Protein AF-A0A918VT14-F1 (afdb_monomer_lite)

Structure (mmCIF, N/CA/C/O backbone):
data_AF-A0A918VT14-F1
#
_entry.id   AF-A0A918VT14-F1
#
loop_
_atom_site.group_PDB
_atom_site.id
_atom_site.type_symbol
_atom_site.label_atom_id
_atom_site.label_alt_id
_atom_site.label_comp_id
_atom_site.label_asym_id
_atom_site.label_entity_id
_atom_site.label_seq_id
_atom_site.pdbx_PDB_ins_code
_atom_site.Cartn_x
_atom_site.Cartn_y
_atom_site.Cartn_z
_atom_site.occupancy
_atom_site.B_iso_or_equiv
_atom_site.auth_seq_id
_atom_site.auth_comp_id
_atom_site.auth_asym_id
_atom_site.auth_atom_id
_atom_site.pdbx_PDB_model_num
ATOM 1 N N . MET A 1 1 ? -36.070 13.930 41.512 1.00 80.12 1 MET A N 1
ATOM 2 C CA . MET A 1 1 ? -35.025 14.578 42.338 1.00 80.12 1 MET A CA 1
ATOM 3 C C . MET A 1 1 ? -34.573 15.929 41.777 1.00 80.12 1 MET A C 1
ATOM 5 O O . MET A 1 1 ? -34.915 16.927 42.382 1.00 80.12 1 MET A O 1
ATOM 9 N N . HIS A 1 2 ? -33.890 16.015 40.623 1.00 80.69 2 HIS A N 1
ATOM 10 C CA . HIS A 1 2 ? -33.362 17.302 40.110 1.00 80.69 2 HIS A CA 1
ATOM 11 C C . HIS A 1 2 ? -34.401 18.430 39.942 1.00 80.69 2 HIS A C 1
ATOM 13 O O . HIS A 1 2 ? -34.048 19.592 40.088 1.00 80.69 2 HIS A O 1
ATOM 19 N N . ALA A 1 3 ? -35.664 18.111 39.633 1.00 82.94 3 ALA A N 1
ATOM 20 C CA . ALA A 1 3 ? -36.737 19.108 39.588 1.00 82.94 3 ALA A CA 1
ATOM 21 C C . ALA A 1 3 ? -37.051 19.688 40.980 1.00 82.94 3 ALA A C 1
ATOM 23 O O . ALA A 1 3 ? -37.030 20.900 41.133 1.00 82.94 3 ALA A O 1
ATOM 24 N N . ALA A 1 4 ? -37.211 18.831 41.992 1.00 85.25 4 ALA A N 1
ATOM 25 C CA . ALA A 1 4 ? -37.472 19.242 43.372 1.00 85.25 4 ALA A CA 1
ATOM 26 C C . ALA A 1 4 ? -36.314 20.052 43.980 1.00 85.25 4 ALA A C 1
ATOM 28 O O . ALA A 1 4 ? -36.551 21.025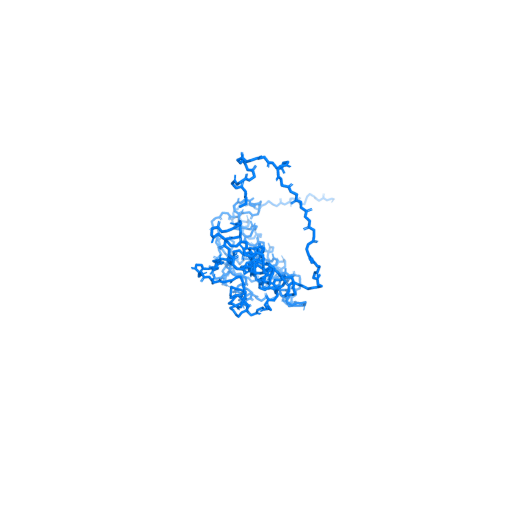 44.678 1.00 85.25 4 ALA A O 1
ATOM 29 N N . ILE A 1 5 ? -35.059 19.721 43.654 1.00 89.00 5 ILE A N 1
ATOM 30 C CA . ILE A 1 5 ? -33.898 20.516 44.098 1.00 89.00 5 ILE A CA 1
ATOM 31 C C . ILE A 1 5 ? -33.929 21.932 43.507 1.00 89.00 5 ILE A C 1
ATOM 33 O O . ILE A 1 5 ? -33.577 22.889 44.188 1.00 89.00 5 ILE A O 1
ATOM 37 N N . ARG A 1 6 ? -34.349 22.086 42.244 1.00 88.19 6 ARG A N 1
ATOM 38 C CA . ARG A 1 6 ? -34.493 23.415 41.627 1.00 88.19 6 ARG A CA 1
ATOM 39 C C . ARG A 1 6 ? -35.646 24.219 42.221 1.00 88.19 6 ARG A C 1
ATOM 41 O O . ARG A 1 6 ? -35.580 25.438 42.197 1.00 88.19 6 ARG A O 1
ATOM 48 N N . GLU A 1 7 ? -36.689 23.541 42.681 1.00 89.88 7 GLU A N 1
ATOM 49 C CA . GLU A 1 7 ? -37.895 24.170 43.219 1.00 89.88 7 GLU A CA 1
ATOM 50 C C . GLU A 1 7 ? -37.722 24.599 44.678 1.00 89.88 7 GLU A C 1
ATOM 52 O O . GLU A 1 7 ? -38.048 25.729 45.023 1.00 89.88 7 GLU A O 1
ATOM 57 N N . TYR A 1 8 ? -37.162 23.726 45.517 1.00 89.62 8 TYR A N 1
ATOM 58 C CA . TYR A 1 8 ? -37.061 23.952 46.961 1.00 89.62 8 TYR A CA 1
ATOM 59 C C . TYR A 1 8 ? -35.683 24.435 47.421 1.00 89.62 8 TYR A C 1
ATOM 61 O O . TYR A 1 8 ? -35.545 24.841 48.567 1.00 89.62 8 TYR A O 1
ATOM 69 N N . GLY A 1 9 ? -34.673 24.422 46.548 1.00 91.06 9 GLY A N 1
ATOM 70 C CA . GLY A 1 9 ? -33.291 24.725 46.920 1.00 91.06 9 GLY A CA 1
ATOM 71 C C . GLY A 1 9 ? -32.547 23.492 47.436 1.00 91.06 9 GLY A C 1
ATOM 72 O O . GLY A 1 9 ? -33.133 22.547 47.961 1.00 91.06 9 GLY A O 1
ATOM 73 N N . ALA A 1 10 ? -31.228 23.461 47.230 1.00 89.25 10 ALA A N 1
ATOM 74 C CA . ALA A 1 10 ? -30.391 22.320 47.612 1.00 89.25 10 ALA A CA 1
ATOM 75 C C . ALA A 1 10 ? -30.163 22.220 49.130 1.00 89.25 10 ALA A C 1
ATOM 77 O O . ALA A 1 10 ? -29.903 21.134 49.636 1.00 89.25 10 ALA A O 1
ATOM 78 N N . ASP A 1 11 ? -30.280 23.338 49.840 1.00 93.12 11 ASP A N 1
ATOM 79 C CA . ASP A 1 11 ? -30.188 23.465 51.297 1.00 93.12 11 ASP A CA 1
ATOM 80 C C . ASP A 1 11 ? -31.326 22.746 52.037 1.00 93.12 11 ASP A C 1
ATOM 82 O O . ASP A 1 11 ? -31.153 22.346 53.184 1.00 93.12 11 ASP A O 1
ATOM 86 N N . GLN A 1 12 ? -32.458 22.512 51.365 1.00 93.56 12 GLN A N 1
ATOM 87 C CA . GLN A 1 12 ? -33.592 21.755 51.908 1.00 93.56 12 GLN A CA 1
ATOM 88 C C . GLN A 1 12 ? -33.406 20.228 51.823 1.00 93.56 12 GLN A C 1
ATOM 90 O O . GLN A 1 12 ? -34.301 19.471 52.200 1.00 93.56 12 GLN A O 1
ATOM 95 N N . PHE A 1 13 ? -32.262 19.752 51.322 1.00 91.69 13 PHE A N 1
ATOM 96 C CA . PHE A 1 13 ? -31.948 18.330 51.205 1.00 91.69 13 PHE A CA 1
ATOM 97 C C . PHE A 1 13 ? -30.725 17.980 52.056 1.00 91.69 13 PHE A C 1
ATOM 99 O O . PHE A 1 13 ? -29.668 18.593 51.927 1.00 91.69 13 PHE A O 1
ATOM 106 N N . SER A 1 14 ? -30.839 16.933 52.875 1.00 91.25 14 SER A N 1
ATOM 107 C CA . SER A 1 14 ? -29.700 16.291 53.532 1.00 91.25 14 SER A CA 1
ATOM 108 C C . SER A 1 14 ? -29.301 15.012 52.793 1.00 91.25 14 SER A C 1
ATOM 110 O O . SER A 1 14 ? -30.117 14.356 52.140 1.00 91.25 14 SER A O 1
ATOM 112 N N . VAL A 1 15 ? -28.016 14.666 52.866 1.00 91.12 15 VAL A N 1
ATOM 113 C CA . VAL A 1 15 ? -27.476 13.430 52.295 1.00 91.12 15 VAL A CA 1
ATOM 114 C C . VAL A 1 15 ? -26.904 12.598 53.427 1.00 91.12 15 VAL A C 1
ATOM 116 O O . VAL A 1 15 ? -25.979 13.028 54.111 1.00 91.12 15 VAL A O 1
ATOM 119 N N . GLU A 1 16 ? -27.442 11.395 53.593 1.00 92.31 16 GLU A N 1
ATOM 120 C CA . GLU A 1 16 ? -27.019 10.442 54.613 1.00 92.31 16 GLU A CA 1
ATOM 121 C C . GLU A 1 16 ? -26.734 9.082 53.979 1.00 92.31 16 GLU A C 1
ATOM 123 O O . GLU A 1 16 ? -27.393 8.653 53.027 1.00 92.31 16 GLU A O 1
ATOM 128 N N . GLU A 1 17 ? -25.723 8.396 54.504 1.00 92.75 17 GLU A N 1
ATOM 129 C CA . GLU A 1 17 ? -25.352 7.071 54.032 1.00 92.75 17 GLU A CA 1
ATOM 130 C C . GLU A 1 17 ? -26.199 6.004 54.739 1.00 92.75 17 GLU A C 1
ATOM 132 O O . GLU A 1 17 ? -26.107 5.821 55.950 1.00 92.75 17 GLU A O 1
ATOM 137 N N . ILE A 1 18 ? -27.031 5.293 53.973 1.00 90.81 18 ILE A N 1
ATOM 138 C CA . ILE A 1 18 ? -27.963 4.283 54.508 1.00 90.81 18 ILE A CA 1
ATOM 139 C C . ILE A 1 18 ? -27.384 2.863 54.543 1.00 90.81 18 ILE A C 1
ATOM 141 O O . ILE A 1 18 ? -27.894 2.004 55.263 1.00 90.81 18 ILE A O 1
ATOM 145 N N . ASP A 1 19 ? -26.370 2.582 53.722 1.00 91.50 19 ASP A N 1
ATOM 146 C CA . ASP A 1 19 ? -25.745 1.264 53.591 1.00 91.50 19 ASP A CA 1
ATOM 147 C C . ASP A 1 19 ? -24.437 1.364 52.784 1.00 91.50 19 ASP A C 1
ATOM 149 O O . ASP A 1 19 ? -24.267 2.275 51.971 1.00 91.50 19 ASP A O 1
ATOM 153 N N . LYS A 1 20 ? -23.551 0.373 52.933 1.00 91.50 20 LYS A N 1
ATOM 154 C CA . LYS A 1 20 ? -22.309 0.234 52.151 1.00 91.50 20 LYS A CA 1
ATOM 155 C C . LYS A 1 20 ? -22.305 -1.088 51.411 1.00 91.50 20 LYS A C 1
ATOM 157 O O . LYS A 1 20 ? -22.642 -2.118 51.985 1.00 91.50 20 LYS A O 1
ATOM 162 N N . GLY A 1 21 ? -21.868 -1.100 50.156 1.00 86.81 21 GLY A N 1
ATOM 163 C CA . GLY A 1 21 ? -21.694 -2.329 49.377 1.00 86.81 21 GLY A CA 1
ATOM 164 C C . GLY A 1 21 ? -20.236 -2.631 49.052 1.00 86.81 21 GLY A C 1
ATOM 165 O O . GLY A 1 21 ? -19.412 -1.724 48.986 1.00 86.81 21 GLY A O 1
ATOM 166 N N . THR A 1 22 ? -19.917 -3.906 48.824 1.00 84.00 22 THR A N 1
ATOM 167 C CA . THR A 1 22 ? -18.549 -4.350 48.471 1.00 84.00 22 THR A CA 1
ATOM 168 C C . THR A 1 22 ? -18.358 -4.592 46.975 1.00 84.00 22 THR A C 1
ATOM 170 O O . THR A 1 22 ? -17.234 -4.610 46.479 1.00 84.00 22 THR A O 1
ATOM 173 N N . THR A 1 23 ? -19.451 -4.769 46.228 1.00 84.25 23 THR A N 1
ATOM 174 C CA . THR A 1 23 ? -19.430 -5.007 44.780 1.00 84.25 23 THR A CA 1
ATOM 175 C C . THR A 1 23 ? -20.579 -4.273 44.093 1.00 84.25 23 THR A C 1
ATOM 177 O O . THR A 1 23 ? -21.587 -3.953 44.720 1.00 84.25 23 THR A O 1
ATOM 180 N N . LYS A 1 24 ? -20.475 -4.055 42.775 1.00 79.31 24 LYS A N 1
ATOM 181 C CA . LYS A 1 24 ? -21.549 -3.428 41.984 1.00 79.31 24 LYS A CA 1
ATOM 182 C C . LYS A 1 24 ? -22.886 -4.172 42.116 1.00 79.31 24 LYS A C 1
ATOM 184 O O . LYS A 1 24 ? -23.921 -3.547 42.302 1.00 79.31 24 LYS A O 1
ATOM 189 N N . LYS A 1 25 ? -22.855 -5.508 42.070 1.00 81.62 25 LYS A N 1
ATOM 190 C CA . LYS A 1 25 ? -24.056 -6.350 42.192 1.00 81.62 25 LYS A CA 1
ATOM 191 C C . LYS A 1 25 ? -24.693 -6.242 43.582 1.00 81.62 25 LYS A C 1
ATOM 193 O O . LYS A 1 25 ? -25.917 -6.244 43.690 1.00 81.62 25 LYS A O 1
ATOM 198 N N . ASP A 1 26 ? -23.865 -6.144 44.622 1.00 85.12 26 ASP A N 1
ATOM 199 C CA . ASP A 1 26 ? -24.315 -5.933 46.002 1.00 85.12 26 ASP A CA 1
ATOM 200 C C . ASP A 1 26 ? -24.963 -4.550 46.171 1.00 85.12 26 ASP A C 1
ATOM 202 O O . ASP A 1 26 ? -26.077 -4.454 46.682 1.00 85.12 26 ASP A O 1
ATOM 206 N N . LEU A 1 27 ? -24.338 -3.491 45.641 1.00 85.56 27 LEU A N 1
ATOM 207 C CA . LEU A 1 27 ? -24.909 -2.138 45.640 1.00 85.56 27 LEU A CA 1
ATOM 208 C C . LEU A 1 27 ? -26.257 -2.076 44.912 1.00 85.56 27 LEU A C 1
ATOM 210 O O . LEU A 1 27 ? -27.213 -1.538 45.459 1.00 85.56 27 LEU A O 1
ATOM 214 N N . GLU A 1 28 ? -26.372 -2.679 43.725 1.00 85.06 28 GLU A N 1
ATOM 215 C CA . GLU A 1 28 ? -27.642 -2.742 42.986 1.00 85.06 28 GLU A CA 1
ATOM 216 C C . GLU A 1 28 ? -28.726 -3.516 43.759 1.00 85.06 28 GLU A C 1
ATOM 218 O O . GLU A 1 28 ? -29.906 -3.177 43.694 1.00 85.06 28 GLU A O 1
ATOM 223 N N . ALA A 1 29 ? -28.359 -4.569 44.499 1.00 86.38 29 ALA A N 1
ATOM 224 C CA . ALA A 1 29 ? -29.303 -5.314 45.332 1.00 86.38 29 ALA A CA 1
ATOM 225 C C . ALA A 1 29 ? -29.762 -4.503 46.554 1.00 86.38 29 ALA A C 1
ATOM 227 O O . ALA A 1 29 ? -30.958 -4.486 46.861 1.00 86.38 29 ALA A O 1
ATOM 228 N N . LYS A 1 30 ? -28.833 -3.807 47.217 1.00 89.81 30 LYS A N 1
ATOM 229 C CA . LYS A 1 30 ? -29.115 -2.911 48.346 1.00 89.81 30 LYS A CA 1
ATOM 230 C C . LYS A 1 30 ? -29.968 -1.721 47.922 1.00 89.81 30 LYS A C 1
ATOM 232 O O . LYS A 1 30 ? -30.946 -1.427 48.598 1.00 89.81 30 LYS A O 1
ATOM 237 N N . GLU A 1 31 ? -29.685 -1.117 46.770 1.00 88.00 31 GLU A N 1
ATOM 238 C CA . GLU A 1 31 ? -30.497 -0.049 46.179 1.00 88.00 31 GLU A CA 1
ATOM 239 C C . GLU A 1 31 ? -31.963 -0.491 46.033 1.00 88.00 31 GLU A C 1
ATOM 241 O O . GLU A 1 31 ? -32.858 0.143 46.592 1.00 88.00 31 GLU A O 1
ATOM 246 N N . ARG A 1 32 ? -32.218 -1.636 45.381 1.00 88.25 32 ARG A N 1
ATOM 247 C CA . ARG A 1 32 ? -33.584 -2.177 45.235 1.00 88.25 32 ARG A CA 1
ATOM 248 C C . ARG A 1 32 ? -34.255 -2.443 46.586 1.00 88.25 32 ARG A C 1
ATOM 250 O O . ARG A 1 32 ? -35.446 -2.176 46.755 1.00 88.25 32 ARG A O 1
ATOM 257 N N . LYS A 1 33 ? -33.499 -2.979 47.552 1.00 91.12 33 LYS A N 1
ATOM 258 C CA . LYS A 1 33 ? -33.991 -3.270 48.906 1.00 91.12 33 LYS A CA 1
ATOM 259 C C . LYS A 1 33 ? -34.433 -1.993 49.620 1.00 91.12 33 LYS A C 1
ATOM 261 O O . LYS A 1 33 ? -35.523 -1.976 50.189 1.00 91.12 33 LYS A O 1
ATOM 266 N N . TRP A 1 34 ? -33.618 -0.942 49.583 1.00 92.25 34 TRP A N 1
ATOM 267 C CA . TRP A 1 34 ? -33.903 0.315 50.273 1.00 92.25 34 TRP A CA 1
ATOM 268 C C . TRP A 1 34 ? -35.003 1.127 49.593 1.00 92.25 34 TRP A C 1
ATOM 270 O O . TRP A 1 34 ? -35.882 1.608 50.301 1.00 92.25 34 TRP A O 1
ATOM 280 N N . ILE A 1 35 ? -35.057 1.170 48.255 1.00 90.12 35 ILE A N 1
ATOM 281 C CA . ILE A 1 35 ? -36.176 1.788 47.516 1.00 90.12 35 ILE A CA 1
ATOM 282 C C . ILE A 1 35 ? -37.510 1.154 47.923 1.00 90.12 35 ILE A C 1
ATOM 284 O O . ILE A 1 35 ? -38.480 1.858 48.199 1.00 90.12 35 ILE A O 1
ATOM 288 N N . LYS A 1 36 ? -37.554 -0.184 48.009 1.00 90.62 36 LYS A N 1
ATOM 289 C CA . LYS A 1 36 ? -38.754 -0.908 48.445 1.00 90.62 36 LYS A CA 1
ATOM 290 C C . LYS A 1 36 ? -39.079 -0.643 49.916 1.00 90.62 36 LYS A C 1
ATOM 292 O O . LYS A 1 36 ? -40.235 -0.402 50.242 1.00 90.62 36 LYS A O 1
ATOM 297 N N . LYS A 1 37 ? -38.080 -0.708 50.801 1.00 92.12 37 LYS A N 1
ATOM 298 C CA . LYS A 1 37 ? -38.271 -0.561 52.253 1.00 92.12 37 LYS A CA 1
ATOM 299 C C . LYS A 1 37 ? -38.735 0.844 52.644 1.00 92.12 37 LYS A C 1
ATOM 301 O O . LYS A 1 37 ? -39.568 0.969 53.530 1.00 92.12 37 LYS A O 1
ATOM 306 N N . LEU A 1 38 ? -38.193 1.872 51.996 1.00 91.88 38 LEU A N 1
ATOM 307 C CA . LEU A 1 38 ? -38.506 3.278 52.261 1.00 91.88 38 LEU A CA 1
ATOM 308 C C . LEU A 1 38 ? -39.648 3.809 51.380 1.00 91.88 38 LEU A C 1
ATOM 310 O O . LEU A 1 38 ? -40.023 4.967 51.514 1.00 91.88 38 LEU A O 1
ATOM 314 N N . ASN A 1 39 ? -40.196 2.975 50.486 1.00 91.62 39 ASN A N 1
ATOM 315 C CA . ASN A 1 39 ? -41.272 3.330 49.560 1.00 91.62 39 ASN A CA 1
ATOM 316 C C . ASN A 1 39 ? -40.979 4.622 48.768 1.00 91.62 39 ASN A C 1
ATOM 318 O O . ASN A 1 39 ? -41.832 5.492 48.626 1.00 91.62 39 ASN A O 1
ATOM 322 N N . THR A 1 40 ? -39.755 4.763 48.249 1.00 91.56 40 THR A N 1
ATOM 323 C CA . THR A 1 40 ? -39.304 6.018 47.618 1.00 91.56 40 THR A CA 1
ATOM 324 C C . THR A 1 40 ? -39.678 6.153 46.141 1.00 91.56 40 THR A C 1
ATOM 326 O O . THR A 1 40 ? -39.231 7.094 45.482 1.00 91.56 40 THR A O 1
ATOM 329 N N . LEU A 1 41 ? -40.463 5.223 45.590 1.00 89.94 41 LEU A N 1
ATOM 330 C CA . LEU A 1 41 ? -40.962 5.315 44.218 1.00 89.94 41 LEU A CA 1
ATOM 331 C C . LEU A 1 41 ? -42.016 6.415 44.091 1.00 89.94 41 LEU A C 1
ATOM 333 O O . LEU A 1 41 ? -42.812 6.630 45.002 1.00 89.94 41 LEU A O 1
ATOM 337 N N . ILE A 1 42 ? -42.066 7.068 42.932 1.00 81.44 42 ILE A N 1
ATOM 338 C CA . ILE A 1 42 ? -43.164 7.981 42.582 1.00 81.44 42 ILE A CA 1
ATOM 339 C C . ILE A 1 42 ? -44.503 7.216 42.673 1.00 81.44 42 ILE A C 1
ATOM 341 O O . ILE A 1 42 ? -44.586 6.102 42.146 1.00 81.44 42 ILE A O 1
ATOM 345 N N . PRO A 1 43 ? -45.549 7.776 43.321 1.00 84.69 43 PRO A N 1
ATOM 346 C CA . PRO A 1 43 ? -45.682 9.168 43.784 1.00 84.69 43 PRO A CA 1
ATOM 347 C C . PRO A 1 43 ? -45.151 9.463 45.199 1.00 84.69 43 PRO A C 1
ATOM 349 O O . PRO A 1 43 ? -45.081 10.625 45.580 1.00 84.69 43 PRO A O 1
ATOM 352 N N . ASN A 1 44 ? -44.767 8.447 45.971 1.00 87.38 44 ASN A N 1
ATOM 353 C CA . ASN A 1 44 ? -44.416 8.580 47.391 1.00 87.38 44 ASN A CA 1
ATOM 354 C C . ASN A 1 44 ? -42.980 9.082 47.637 1.00 87.38 44 ASN A C 1
ATOM 356 O O . ASN A 1 44 ? -42.636 9.447 48.758 1.00 87.38 44 ASN A O 1
ATOM 360 N N . GLY A 1 45 ? -42.134 9.108 46.606 1.00 88.50 45 GLY A N 1
ATOM 361 C CA . GLY A 1 45 ? -40.778 9.641 46.682 1.00 88.50 45 GLY A CA 1
ATOM 362 C C . GLY A 1 45 ? -40.205 10.015 45.316 1.00 88.50 45 GLY A C 1
ATOM 363 O O . GLY A 1 45 ? -40.930 10.220 44.344 1.00 88.50 45 GLY A O 1
ATOM 364 N N . TYR A 1 46 ? -38.877 10.124 45.236 1.00 86.38 46 TYR A N 1
ATOM 365 C CA . TYR A 1 46 ? -38.180 10.658 44.060 1.00 86.38 46 TYR A CA 1
ATOM 366 C C . TYR A 1 46 ? -37.568 9.608 43.118 1.00 86.38 46 TYR A C 1
ATOM 368 O O . TYR A 1 46 ? -37.040 9.994 42.067 1.00 86.38 46 TYR A O 1
ATOM 376 N N . ASN A 1 47 ? -37.600 8.315 43.460 1.00 86.62 47 ASN A N 1
ATOM 377 C CA . ASN A 1 47 ? -37.091 7.248 42.599 1.00 86.62 47 ASN A CA 1
ATOM 378 C C . ASN A 1 47 ? -38.075 6.967 41.451 1.00 86.62 47 ASN A C 1
ATOM 380 O O . ASN A 1 47 ? -39.258 6.721 41.663 1.00 86.62 47 ASN A O 1
ATOM 384 N N . ILE A 1 48 ? -37.567 6.979 40.215 1.00 83.06 48 ILE A N 1
ATOM 385 C CA . ILE A 1 48 ? -38.367 6.770 38.991 1.00 83.06 48 ILE A CA 1
ATOM 386 C C . ILE A 1 48 ? -38.446 5.281 38.614 1.00 83.06 48 ILE A C 1
ATOM 388 O O . ILE A 1 48 ? -39.386 4.842 37.962 1.00 83.06 48 ILE A O 1
ATOM 392 N N . SER A 1 49 ? -37.453 4.488 39.018 1.00 80.06 49 SER A N 1
ATOM 393 C CA . SER A 1 49 ? -37.401 3.045 38.771 1.00 80.06 49 SER A CA 1
ATOM 394 C C . SER A 1 49 ? -37.065 2.302 40.057 1.00 80.06 49 SER A C 1
ATOM 396 O O . SER A 1 49 ? -36.549 2.891 41.008 1.00 80.06 49 SER A O 1
ATOM 398 N N . THR A 1 50 ? -37.322 0.996 40.076 1.00 81.31 50 THR A N 1
ATOM 399 C CA . THR A 1 50 ? -37.077 0.116 41.228 1.00 81.31 50 THR A CA 1
ATOM 400 C C . THR A 1 50 ? -35.597 -0.054 41.588 1.00 81.31 50 THR A C 1
ATOM 402 O O . THR A 1 50 ? -35.316 -0.768 42.542 1.00 81.31 50 THR A O 1
ATOM 405 N N . GLY A 1 51 ? -34.664 0.567 40.854 1.00 73.81 51 GLY A N 1
ATOM 406 C CA . GLY A 1 51 ? -33.209 0.411 40.985 1.00 73.81 51 GLY A CA 1
ATOM 407 C C . GLY A 1 51 ? -32.612 -0.536 39.936 1.00 73.81 51 GLY A C 1
ATOM 408 O O . GLY A 1 51 ? -33.340 -1.179 39.178 1.00 73.81 51 GLY A O 1
ATOM 409 N N . GLY A 1 52 ? -31.280 -0.651 39.896 1.00 63.72 52 GLY A N 1
ATOM 410 C CA . GLY A 1 52 ? -30.579 -1.613 39.025 1.00 63.72 52 GLY A CA 1
ATOM 411 C C . GLY A 1 52 ? -30.154 -1.100 37.644 1.00 63.72 52 GLY A C 1
ATOM 412 O O . GLY A 1 52 ? -29.753 -1.892 36.794 1.00 63.72 52 GLY A O 1
ATOM 413 N N . VAL A 1 53 ? -30.196 0.212 37.412 1.00 55.12 53 VAL A N 1
ATOM 414 C CA . VAL A 1 53 ? -29.639 0.841 36.202 1.00 55.12 53 VAL A CA 1
ATOM 415 C C . VAL A 1 53 ? -28.543 1.817 36.608 1.00 55.12 53 VAL A C 1
ATOM 417 O O . VAL A 1 53 ? -28.631 3.025 36.409 1.00 55.12 53 VAL A O 1
ATOM 420 N N . SER A 1 54 ? -27.463 1.293 37.191 1.00 50.75 54 SER A N 1
ATOM 421 C CA . SER A 1 54 ? -26.229 2.064 37.333 1.00 50.75 54 SER A CA 1
ATOM 422 C C . SER A 1 54 ? -25.647 2.337 35.939 1.00 50.75 54 SER A C 1
ATOM 424 O O . SER A 1 54 ? -24.884 1.526 35.412 1.00 50.75 54 SER A O 1
ATOM 426 N N . GLY A 1 55 ? -26.052 3.457 35.329 1.00 49.44 55 GLY A N 1
ATOM 427 C CA . GLY A 1 55 ? -25.359 4.157 34.241 1.00 49.44 55 GLY A CA 1
ATOM 428 C C . GLY A 1 55 ? -24.771 3.274 33.137 1.00 49.44 55 GLY A C 1
ATOM 429 O O . GLY A 1 55 ? -23.590 3.396 32.814 1.00 49.44 55 GLY A O 1
ATOM 430 N N . GLY A 1 56 ? -25.560 2.360 32.568 1.00 49.00 56 GLY A N 1
ATOM 431 C CA . GLY A 1 56 ? -25.126 1.573 31.416 1.00 49.00 56 GLY A CA 1
ATOM 432 C C . GLY A 1 56 ? -24.941 2.484 30.206 1.00 49.00 56 GLY A C 1
ATOM 433 O O . GLY A 1 56 ? -25.897 3.091 29.736 1.00 49.00 56 GLY A O 1
ATOM 434 N N . SER A 1 57 ? -23.710 2.599 29.707 1.00 52.47 57 SER A N 1
ATOM 435 C CA . SER A 1 57 ? -23.399 3.367 28.501 1.00 52.47 57 SER A CA 1
ATOM 436 C C . SER A 1 57 ? -24.309 2.915 27.355 1.00 52.47 57 SER A C 1
ATOM 438 O O . SER A 1 57 ? -24.344 1.721 27.051 1.00 52.47 57 SER A O 1
ATOM 440 N N . ASN A 1 58 ? -25.027 3.847 26.715 1.00 54.59 58 ASN A N 1
ATOM 441 C CA . ASN A 1 58 ? -25.826 3.557 25.520 1.00 54.59 58 ASN A CA 1
ATOM 442 C C . ASN A 1 58 ? -25.012 2.678 24.557 1.00 54.59 58 ASN A C 1
ATOM 444 O O . ASN A 1 58 ? -23.882 3.036 24.205 1.00 54.59 58 ASN A O 1
ATOM 448 N N . LYS A 1 59 ? -25.562 1.520 24.153 1.00 57.16 59 LYS A N 1
ATOM 449 C CA . LYS A 1 59 ? -24.923 0.627 23.175 1.00 57.16 59 LYS A CA 1
ATOM 450 C C . LYS A 1 59 ? -24.626 1.446 21.919 1.00 57.16 59 LYS A C 1
ATOM 452 O O . LYS A 1 59 ? -25.531 1.800 21.169 1.00 57.16 59 LYS A O 1
ATOM 457 N N . LYS A 1 60 ? -23.352 1.783 21.699 1.00 59.72 60 LYS A N 1
ATOM 458 C CA . LYS A 1 60 ? -22.935 2.504 20.495 1.00 59.72 60 LYS A CA 1
ATOM 459 C C . LYS A 1 60 ? -23.083 1.562 19.306 1.00 59.72 60 LYS A C 1
ATOM 461 O O . LYS A 1 60 ? -22.284 0.635 19.150 1.00 59.72 60 LYS A O 1
ATOM 466 N N . SER A 1 61 ? -24.098 1.797 18.475 1.00 67.25 61 SER A N 1
ATOM 467 C CA . SER A 1 61 ? -24.185 1.131 17.179 1.00 67.25 61 SER A CA 1
ATOM 468 C C . SER A 1 61 ? -22.976 1.543 16.345 1.00 67.25 61 SER A C 1
ATOM 470 O O . SER A 1 61 ? -22.719 2.736 16.189 1.00 67.25 61 SER A O 1
ATOM 472 N N . THR A 1 62 ? -22.217 0.569 15.852 1.00 77.69 62 THR A N 1
ATOM 473 C CA . THR A 1 62 ? -21.020 0.816 15.035 1.00 77.69 62 THR A CA 1
ATOM 474 C C . THR A 1 62 ? -21.350 0.485 13.590 1.00 77.69 62 THR A C 1
ATOM 476 O O . THR A 1 62 ? -21.941 -0.562 13.336 1.00 77.69 62 THR A O 1
ATOM 479 N N . VAL A 1 63 ? -20.989 1.360 12.653 1.00 84.50 63 VAL A N 1
ATOM 480 C CA . VAL A 1 63 ? -21.134 1.100 11.215 1.00 84.50 63 VAL A CA 1
ATOM 481 C C . VAL A 1 63 ? -19.759 0.778 10.642 1.00 84.50 63 VAL A C 1
ATOM 483 O O . VAL A 1 63 ? -18.825 1.557 10.819 1.00 84.50 63 VAL A O 1
ATOM 486 N N . ILE A 1 64 ? -19.622 -0.373 9.983 1.00 83.06 64 ILE A N 1
ATOM 487 C CA . ILE A 1 64 ? -18.378 -0.798 9.327 1.00 83.06 64 ILE A CA 1
ATOM 488 C C . ILE A 1 64 ? -18.715 -1.255 7.915 1.00 83.06 64 ILE A C 1
ATOM 490 O O . ILE A 1 64 ? -19.501 -2.180 7.742 1.00 83.06 64 ILE A O 1
ATOM 494 N N . GLY A 1 65 ? -18.131 -0.601 6.906 1.00 79.25 65 GLY A N 1
ATOM 495 C CA . GLY A 1 65 ? -18.362 -0.952 5.499 1.00 79.25 65 GLY A CA 1
ATOM 496 C C . GLY A 1 65 ? -19.836 -0.879 5.081 1.00 79.25 65 GLY A C 1
ATOM 497 O O . GLY A 1 65 ? -20.281 -1.702 4.295 1.00 79.25 65 GLY A O 1
ATOM 498 N N . GLY A 1 66 ? -20.609 0.046 5.663 1.00 83.62 66 GLY A N 1
ATOM 499 C CA . GLY A 1 66 ? -22.052 0.181 5.419 1.00 83.62 66 GLY A CA 1
ATOM 500 C C . GLY A 1 66 ? -22.944 -0.756 6.243 1.00 83.62 66 GLY A C 1
ATOM 501 O O . GLY A 1 66 ? -24.154 -0.560 6.275 1.00 83.62 66 GLY A O 1
ATOM 502 N N . ILE A 1 67 ? -22.375 -1.722 6.971 1.00 85.25 67 ILE A N 1
ATOM 503 C CA . ILE A 1 67 ? -23.131 -2.651 7.821 1.00 85.25 67 ILE A CA 1
ATOM 504 C C . ILE A 1 67 ? -23.248 -2.069 9.230 1.00 85.25 67 ILE A C 1
ATOM 506 O O . ILE A 1 67 ? -22.245 -1.684 9.839 1.00 85.25 67 ILE A O 1
ATOM 510 N N . ARG A 1 68 ? -24.473 -2.012 9.764 1.00 88.81 68 ARG A N 1
ATOM 511 C CA . ARG A 1 68 ? -24.749 -1.557 11.131 1.00 88.81 68 ARG A CA 1
ATOM 512 C C . ARG A 1 68 ? -24.719 -2.736 12.099 1.00 88.81 68 ARG A C 1
ATOM 514 O O . ARG A 1 68 ? -25.456 -3.698 11.930 1.00 88.81 68 ARG A O 1
ATOM 521 N N . PHE A 1 69 ? -23.915 -2.620 13.151 1.00 87.88 69 PHE A N 1
ATOM 522 C CA . PHE A 1 69 ? -23.800 -3.626 14.204 1.00 87.88 69 PHE A CA 1
ATOM 523 C C . PHE A 1 69 ? -24.475 -3.156 15.495 1.00 87.88 69 PHE A C 1
ATOM 525 O O . PHE A 1 69 ? -24.323 -2.003 15.910 1.00 87.88 69 PHE A O 1
ATOM 532 N N . GLU A 1 70 ? -25.161 -4.083 16.165 1.00 83.25 70 GLU A N 1
ATOM 533 C CA . GLU A 1 70 ? -25.870 -3.871 17.440 1.00 83.25 70 GLU A CA 1
ATOM 534 C C . GLU A 1 70 ? -24.940 -3.503 18.605 1.00 83.25 70 GLU A C 1
ATOM 536 O O . GLU A 1 70 ? -25.361 -2.930 19.611 1.00 83.25 70 GLU A O 1
ATOM 541 N N . SER A 1 71 ? -23.657 -3.851 18.492 1.00 84.56 71 SER A N 1
ATOM 542 C CA . SER A 1 71 ? -22.637 -3.510 19.476 1.00 84.56 71 SER A CA 1
ATOM 543 C C . SER A 1 71 ? -21.245 -3.456 18.853 1.00 84.56 71 SER A C 1
ATOM 545 O O . SER A 1 71 ? -20.962 -4.106 17.845 1.00 84.56 71 SER A O 1
ATOM 547 N N . ALA A 1 72 ? -20.336 -2.742 19.521 1.00 83.94 72 ALA A N 1
ATOM 548 C CA . ALA A 1 72 ? -18.914 -2.747 19.183 1.00 83.94 72 ALA A CA 1
ATOM 549 C C . ALA A 1 72 ? -18.284 -4.155 19.264 1.00 83.94 72 ALA A C 1
ATOM 551 O O . ALA A 1 72 ? -17.302 -4.429 18.578 1.00 83.94 72 ALA A O 1
ATOM 552 N N . GLY A 1 73 ? -18.846 -5.054 20.084 1.00 88.81 73 GLY A N 1
ATOM 553 C CA . GLY A 1 73 ? -18.417 -6.452 20.170 1.00 88.81 73 GLY A CA 1
ATOM 554 C C . GLY A 1 73 ? -18.703 -7.215 18.879 1.00 88.81 73 GLY A C 1
ATOM 555 O O . GLY A 1 73 ? -17.780 -7.764 18.285 1.00 88.81 73 GLY A O 1
ATOM 556 N N . LYS A 1 74 ? -19.948 -7.146 18.391 1.00 90.94 74 LYS A N 1
ATOM 557 C CA . LYS A 1 74 ? -20.359 -7.779 17.125 1.00 90.94 74 LYS A CA 1
ATOM 558 C C . LYS A 1 74 ? -19.606 -7.221 15.920 1.00 90.94 74 LYS A C 1
ATOM 560 O O . LYS A 1 74 ? -19.150 -7.976 15.070 1.00 90.94 74 LYS A O 1
ATOM 565 N N . ALA A 1 75 ? -19.392 -5.908 15.901 1.00 91.31 75 ALA A N 1
ATOM 566 C CA . ALA A 1 75 ? -18.541 -5.263 14.908 1.00 91.31 75 ALA A CA 1
ATOM 567 C C . ALA A 1 75 ? -17.098 -5.812 14.919 1.00 91.31 75 ALA A C 1
ATOM 569 O O . ALA A 1 75 ? -16.506 -6.034 13.864 1.00 91.31 75 ALA A O 1
ATOM 570 N N . ALA A 1 76 ? -16.524 -6.053 16.102 1.00 93.38 76 ALA A N 1
ATOM 571 C CA . ALA A 1 76 ? -15.176 -6.602 16.225 1.00 93.38 76 ALA A CA 1
ATOM 572 C C . ALA A 1 76 ? -15.082 -8.076 15.804 1.00 93.38 76 ALA A C 1
ATOM 574 O O . ALA A 1 76 ? -14.085 -8.437 15.187 1.00 93.38 76 ALA A O 1
ATOM 575 N N . GLU A 1 77 ? -16.090 -8.900 16.108 1.00 94.25 77 GLU A N 1
ATOM 576 C CA . GLU A 1 77 ? -16.187 -10.292 15.634 1.00 94.25 77 GLU A CA 1
ATOM 577 C C . GLU A 1 77 ? -16.178 -10.345 14.101 1.00 94.25 77 GLU A C 1
ATOM 579 O O . GLU A 1 77 ? -15.317 -10.997 13.513 1.00 94.25 77 GLU A O 1
ATOM 584 N N . TYR A 1 78 ? -17.042 -9.553 13.460 1.00 93.19 78 TYR A N 1
ATOM 585 C CA . TYR A 1 78 ? -17.119 -9.466 12.001 1.00 93.19 78 TYR A CA 1
ATOM 586 C C . TYR A 1 78 ? -15.786 -9.057 11.355 1.00 93.19 78 TYR A C 1
ATOM 588 O O . TYR A 1 78 ? -15.325 -9.674 10.391 1.00 93.19 78 TYR A O 1
ATOM 596 N N . VAL A 1 79 ? -15.129 -8.022 11.892 1.00 91.62 79 VAL A N 1
ATOM 597 C CA . VAL A 1 79 ? -13.829 -7.564 11.375 1.00 91.62 79 VAL A CA 1
ATOM 598 C C . VAL A 1 79 ? -12.737 -8.609 11.604 1.00 91.62 79 VAL A C 1
ATOM 600 O O . VAL A 1 79 ? -11.881 -8.782 10.736 1.00 91.62 79 VAL A O 1
ATOM 603 N N . ALA A 1 80 ? -12.743 -9.291 12.751 1.00 92.69 80 ALA A N 1
ATOM 604 C CA . ALA A 1 80 ? -11.772 -10.332 13.069 1.00 92.69 80 ALA A CA 1
ATOM 605 C C . ALA A 1 80 ? -11.829 -11.481 12.057 1.00 92.69 80 ALA A C 1
ATOM 607 O O . ALA A 1 80 ? -10.791 -11.868 11.522 1.00 92.69 80 ALA A O 1
ATOM 608 N N . GLU A 1 81 ? -13.033 -11.952 11.734 1.00 91.50 81 GLU A N 1
ATOM 609 C CA . GLU A 1 81 ? -13.261 -13.010 10.750 1.00 91.50 81 GLU A CA 1
ATOM 610 C C . GLU A 1 81 ? -12.898 -12.551 9.332 1.00 91.50 81 GLU A C 1
ATOM 612 O O . GLU A 1 81 ? -12.025 -13.131 8.684 1.00 91.50 81 GLU A O 1
ATOM 617 N N . THR A 1 82 ? -13.476 -11.432 8.887 1.00 89.56 82 THR A N 1
ATOM 618 C CA . THR A 1 82 ? -13.303 -10.923 7.515 1.00 89.56 82 THR A CA 1
ATOM 619 C C . THR A 1 82 ? -11.846 -10.577 7.200 1.00 89.56 82 THR A C 1
ATOM 621 O O . THR A 1 82 ? -11.381 -10.743 6.072 1.00 89.56 82 THR A O 1
ATOM 624 N N . ARG A 1 83 ? -11.101 -10.057 8.184 1.00 87.38 83 ARG A N 1
ATOM 625 C CA . ARG A 1 83 ? -9.692 -9.665 8.016 1.00 87.38 83 ARG A CA 1
ATOM 626 C C . ARG A 1 83 ? -8.709 -10.717 8.529 1.00 87.38 83 ARG A C 1
ATOM 628 O O . ARG A 1 83 ? -7.507 -10.479 8.435 1.00 87.38 83 ARG A O 1
ATOM 635 N N . LYS A 1 84 ? -9.191 -11.855 9.045 1.00 88.44 84 LYS A N 1
ATOM 636 C CA . LYS A 1 84 ? -8.380 -12.932 9.639 1.00 88.44 84 LYS A CA 1
ATOM 637 C C . LYS A 1 84 ? -7.381 -12.403 10.683 1.00 88.44 84 LYS A C 1
ATOM 639 O O . LYS A 1 84 ? -6.187 -12.693 10.635 1.00 88.44 84 LYS A O 1
ATOM 644 N N . ILE A 1 85 ? -7.868 -11.581 11.615 1.00 89.00 85 ILE A N 1
ATOM 645 C CA . ILE A 1 85 ? -7.087 -10.995 12.721 1.00 89.00 85 ILE A CA 1
ATOM 646 C C . ILE A 1 85 ? -7.706 -11.350 14.075 1.00 89.00 85 ILE A C 1
ATOM 648 O O . ILE A 1 85 ? -8.865 -11.737 14.156 1.00 89.00 85 ILE A O 1
ATOM 652 N N . SER A 1 86 ? -6.964 -11.164 15.170 1.00 92.50 86 SER A N 1
ATOM 653 C CA . SER A 1 86 ? -7.521 -11.386 16.508 1.00 92.50 86 SER A CA 1
ATOM 654 C C . SER A 1 86 ? -8.625 -10.378 16.851 1.00 92.50 86 SER A C 1
ATOM 656 O O . SER A 1 86 ? -8.569 -9.207 16.463 1.00 92.50 86 SER A O 1
ATOM 658 N N . ILE A 1 87 ? -9.595 -10.805 17.667 1.00 93.81 87 ILE A N 1
ATOM 659 C CA . ILE A 1 87 ? -10.689 -9.946 18.156 1.00 93.81 87 ILE A CA 1
ATOM 660 C C . ILE A 1 87 ? -10.140 -8.703 18.874 1.00 93.81 87 ILE A C 1
A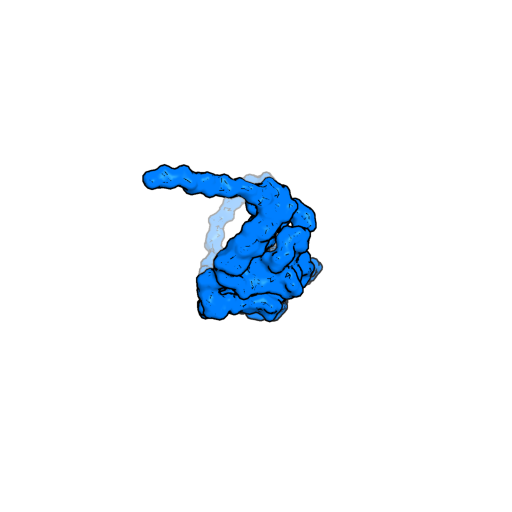TOM 662 O O . ILE A 1 87 ? -10.648 -7.597 18.691 1.00 93.81 87 ILE A O 1
ATOM 666 N N . ALA A 1 88 ? -9.067 -8.846 19.659 1.00 92.94 88 ALA A N 1
ATOM 667 C CA . ALA A 1 88 ? -8.412 -7.715 20.319 1.00 92.94 88 ALA A CA 1
ATOM 668 C C . ALA A 1 88 ? -7.862 -6.694 19.305 1.00 92.94 88 ALA A C 1
ATOM 670 O O . ALA A 1 88 ? -8.028 -5.482 19.472 1.00 92.94 88 ALA A O 1
ATOM 671 N N . ALA A 1 89 ? -7.255 -7.176 18.219 1.00 90.44 89 ALA A N 1
ATOM 672 C CA . ALA A 1 89 ? -6.735 -6.327 17.159 1.00 90.44 89 ALA A CA 1
ATOM 673 C C . ALA A 1 89 ? -7.861 -5.669 16.341 1.00 90.44 89 ALA A C 1
ATOM 675 O O . ALA A 1 89 ? -7.726 -4.507 15.953 1.00 90.44 89 ALA A O 1
ATOM 676 N N . ALA A 1 90 ? -8.978 -6.368 16.124 1.00 92.31 90 ALA A N 1
ATOM 677 C CA . ALA A 1 90 ? -10.182 -5.812 15.510 1.00 92.31 90 ALA A CA 1
ATOM 678 C C . ALA A 1 90 ? -10.780 -4.680 16.364 1.00 92.31 90 ALA A C 1
ATOM 680 O O . ALA A 1 90 ? -10.967 -3.572 15.860 1.00 92.31 90 ALA A O 1
ATOM 681 N N . LYS A 1 91 ? -10.957 -4.895 17.678 1.00 92.94 91 LYS A N 1
ATOM 682 C CA . LYS A 1 91 ? -11.412 -3.858 18.628 1.00 92.94 91 LYS A CA 1
ATOM 683 C C . LYS A 1 91 ? -10.537 -2.605 18.564 1.00 92.94 91 LYS A C 1
ATOM 685 O O . LYS A 1 91 ? -11.049 -1.491 18.452 1.00 92.94 91 LYS A O 1
ATOM 690 N N . ARG A 1 92 ? -9.208 -2.776 18.590 1.00 92.06 92 ARG A N 1
ATOM 691 C CA . ARG A 1 92 ? -8.248 -1.661 18.503 1.00 92.06 92 ARG A CA 1
ATOM 692 C C . ARG A 1 92 ? -8.371 -0.902 17.177 1.00 92.06 92 ARG A C 1
ATOM 694 O O . ARG A 1 92 ? -8.321 0.327 17.180 1.00 92.06 92 ARG A O 1
ATOM 701 N N . ARG A 1 93 ? -8.522 -1.613 16.055 1.00 90.31 93 ARG A N 1
ATOM 702 C CA . ARG A 1 93 ? -8.658 -1.013 14.717 1.00 90.31 93 ARG A CA 1
ATOM 703 C C . ARG A 1 93 ? -9.943 -0.208 14.572 1.00 90.31 93 ARG A C 1
ATOM 705 O O . ARG A 1 93 ? -9.871 0.916 14.085 1.00 90.31 93 ARG A O 1
ATOM 712 N N . ILE A 1 94 ? -11.069 -0.736 15.051 1.00 90.50 94 ILE A N 1
ATOM 713 C CA . ILE A 1 94 ? -12.361 -0.034 15.066 1.00 90.50 94 ILE A CA 1
ATOM 714 C C . ILE A 1 94 ? -12.248 1.250 15.890 1.00 90.50 94 ILE A C 1
ATOM 716 O O . ILE A 1 94 ? -12.582 2.324 15.399 1.00 90.50 94 ILE A O 1
ATOM 720 N N . LEU A 1 95 ? -11.679 1.164 17.098 1.00 88.44 95 LEU A N 1
ATOM 721 C CA . LEU A 1 95 ? -11.478 2.324 17.972 1.00 88.44 95 LEU A CA 1
ATOM 722 C C . LEU A 1 95 ? -10.631 3.428 17.317 1.00 88.44 95 LEU A C 1
ATOM 724 O O . LEU A 1 95 ? -10.847 4.608 17.573 1.00 88.44 95 LEU A O 1
ATOM 728 N N . LYS A 1 96 ? -9.642 3.051 16.499 1.00 89.12 96 LYS A N 1
ATOM 729 C CA . LYS A 1 96 ? -8.742 3.988 15.810 1.00 89.12 96 LYS A CA 1
ATOM 730 C C . LYS A 1 96 ? -9.203 4.375 14.401 1.00 89.12 96 LYS A C 1
ATOM 732 O O . LYS A 1 96 ? -8.484 5.128 13.753 1.00 89.12 96 LYS A O 1
ATOM 737 N N . GLY A 1 97 ? -10.329 3.852 13.909 1.00 86.12 97 GLY A N 1
ATOM 738 C CA . GLY A 1 97 ? -10.792 4.077 12.533 1.00 86.12 97 GLY A CA 1
ATOM 739 C C . GLY A 1 97 ? -9.857 3.506 11.455 1.00 86.12 97 GLY A C 1
ATOM 740 O O . GLY A 1 97 ? -9.803 4.019 10.346 1.00 86.12 97 GLY A O 1
ATOM 741 N N . ARG A 1 98 ? -9.076 2.466 11.776 1.00 84.88 98 ARG A N 1
ATOM 742 C CA . ARG A 1 98 ? -8.031 1.886 10.906 1.00 84.88 98 ARG A CA 1
ATOM 743 C C . ARG A 1 98 ? -8.394 0.471 10.456 1.00 84.88 98 ARG A C 1
ATOM 745 O O . ARG A 1 98 ? -7.685 -0.486 10.770 1.00 84.88 98 ARG A O 1
ATOM 752 N N . ILE A 1 99 ? -9.529 0.333 9.775 1.00 82.00 99 ILE A N 1
ATOM 753 C CA . ILE A 1 99 ? -10.087 -0.975 9.393 1.00 82.00 99 ILE A CA 1
ATOM 754 C C . ILE A 1 99 ? -9.419 -1.525 8.124 1.00 82.00 99 ILE A C 1
ATOM 756 O O . ILE A 1 99 ? -9.136 -2.720 8.061 1.00 82.00 99 ILE A O 1
ATOM 760 N N . ASP A 1 100 ? -9.068 -0.657 7.173 1.00 78.31 100 ASP A N 1
ATOM 761 C CA . ASP A 1 100 ? -8.507 -1.055 5.870 1.00 78.31 100 ASP A CA 1
ATOM 762 C C . ASP A 1 100 ? -6.974 -1.175 5.854 1.00 78.31 100 ASP A C 1
ATOM 764 O O . ASP A 1 100 ? -6.338 -1.240 4.803 1.00 78.31 100 ASP A O 1
ATOM 768 N N . VAL A 1 101 ? -6.348 -1.225 7.033 1.00 73.88 101 VAL A N 1
ATOM 769 C CA . VAL A 1 101 ? -4.894 -1.372 7.144 1.00 73.88 101 VAL A CA 1
ATOM 770 C C . VAL A 1 101 ? -4.496 -2.819 6.864 1.00 73.88 101 VAL A C 1
ATOM 772 O O . VAL A 1 101 ? -4.795 -3.713 7.662 1.00 73.88 101 VAL A O 1
ATOM 775 N N . LYS A 1 102 ? -3.767 -3.031 5.761 1.00 72.94 102 LYS A N 1
ATOM 776 C CA . LYS A 1 102 ? -3.135 -4.315 5.431 1.00 72.94 102 LYS A CA 1
ATOM 777 C C . LYS A 1 102 ? -2.186 -4.741 6.558 1.00 72.94 102 LYS A C 1
ATOM 779 O O . LYS A 1 102 ? -1.425 -3.928 7.086 1.00 72.94 102 LYS A O 1
ATOM 784 N N . THR A 1 103 ? -2.237 -6.016 6.936 1.00 72.88 103 THR A N 1
ATOM 785 C CA . THR A 1 103 ? -1.281 -6.595 7.890 1.00 72.88 103 THR A CA 1
ATOM 786 C C . THR A 1 103 ? 0.133 -6.453 7.320 1.00 72.88 103 THR A C 1
ATOM 788 O O . THR A 1 103 ? 0.330 -6.762 6.143 1.00 72.88 103 THR A O 1
ATOM 791 N N . PRO A 1 104 ? 1.111 -5.961 8.101 1.00 76.56 104 PRO A N 1
ATOM 792 C CA . PRO A 1 104 ? 2.486 -5.884 7.627 1.00 76.56 104 PRO A CA 1
ATOM 793 C C . PRO A 1 104 ? 3.016 -7.283 7.298 1.00 76.56 104 PRO A C 1
ATOM 795 O O . PRO A 1 104 ? 2.631 -8.265 7.934 1.00 76.56 104 PRO A O 1
ATOM 798 N N . ALA A 1 105 ? 3.913 -7.364 6.314 1.00 79.88 105 ALA A N 1
ATOM 799 C CA . ALA A 1 105 ? 4.604 -8.608 5.988 1.00 79.88 105 ALA A CA 1
ATOM 800 C C . ALA A 1 105 ? 5.378 -9.132 7.209 1.00 79.88 105 ALA A C 1
ATOM 802 O O . ALA A 1 105 ? 5.877 -8.340 8.020 1.00 79.88 105 ALA A O 1
ATOM 803 N N . LYS A 1 106 ? 5.496 -10.458 7.333 1.00 82.19 106 LYS A N 1
ATOM 804 C CA . LYS A 1 106 ? 6.299 -11.072 8.395 1.00 82.19 106 LYS A CA 1
ATOM 805 C C . LYS A 1 106 ? 7.774 -10.655 8.261 1.00 82.19 106 LYS A C 1
ATOM 807 O O . LYS A 1 106 ? 8.213 -10.283 7.165 1.00 82.19 106 LYS A O 1
ATOM 812 N N . PRO A 1 107 ? 8.563 -10.707 9.351 1.00 81.50 107 PRO A N 1
ATOM 813 C CA . PRO A 1 107 ? 10.006 -10.500 9.266 1.00 81.50 107 PRO A CA 1
ATOM 814 C C . PRO A 1 107 ? 10.625 -11.402 8.185 1.00 81.50 107 PRO A C 1
ATOM 816 O O . PRO A 1 107 ? 10.352 -12.594 8.155 1.00 81.50 107 PRO A O 1
ATOM 819 N N . GLY A 1 108 ? 11.418 -10.826 7.279 1.00 81.44 108 GLY A N 1
ATOM 820 C CA . GLY A 1 108 ? 12.048 -11.548 6.161 1.00 81.44 108 GLY A CA 1
ATOM 821 C C . GLY A 1 108 ? 11.215 -11.646 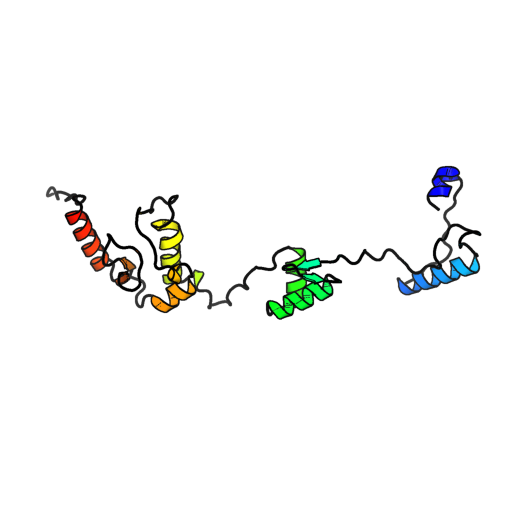4.874 1.00 81.44 108 GLY A C 1
ATOM 822 O O . GLY A 1 108 ? 11.794 -11.702 3.799 1.00 81.44 108 GLY A O 1
ATOM 823 N N . GLU A 1 109 ? 9.886 -11.550 4.942 1.00 82.19 109 GLU A N 1
ATOM 824 C CA . GLU A 1 109 ? 8.990 -11.646 3.767 1.00 82.19 109 GLU A CA 1
ATOM 825 C C . GLU A 1 109 ? 8.688 -10.277 3.126 1.00 82.19 109 GLU A C 1
ATOM 827 O O . GLU A 1 109 ? 7.918 -10.151 2.173 1.00 82.19 109 GLU A O 1
ATOM 832 N N . SER A 1 110 ? 9.255 -9.203 3.675 1.00 84.06 110 SER A N 1
ATOM 833 C CA . SER A 1 110 ? 8.935 -7.846 3.246 1.00 84.06 110 SER A CA 1
ATOM 834 C C . SER A 1 110 ? 9.585 -7.495 1.907 1.00 84.06 110 SER A C 1
ATOM 836 O O . SER A 1 110 ? 10.769 -7.158 1.837 1.00 84.06 110 SER A O 1
ATOM 838 N N . LEU A 1 111 ? 8.776 -7.471 0.847 1.00 84.06 111 LEU A N 1
ATOM 839 C CA . LEU A 1 111 ? 9.236 -7.109 -0.493 1.00 84.06 111 LEU A CA 1
ATOM 840 C C . LEU A 1 111 ? 9.599 -5.623 -0.642 1.00 84.06 111 LEU A C 1
ATOM 842 O O . LEU A 1 111 ? 10.309 -5.258 -1.572 1.00 84.06 111 LEU A O 1
ATOM 846 N N . VAL A 1 112 ? 9.205 -4.749 0.291 1.00 84.00 112 VAL A N 1
ATOM 847 C CA . VAL A 1 112 ? 9.451 -3.293 0.188 1.00 84.00 112 VAL A CA 1
ATOM 848 C C . VAL A 1 112 ? 10.938 -2.915 0.207 1.00 84.00 112 VAL A C 1
ATOM 850 O O . VAL A 1 112 ? 11.319 -1.828 -0.224 1.00 84.00 112 VAL A O 1
ATOM 853 N N . LYS A 1 113 ? 11.802 -3.801 0.721 1.00 84.44 113 LYS A N 1
ATOM 854 C CA . LYS A 1 113 ? 13.258 -3.583 0.773 1.00 84.44 113 LYS A CA 1
ATOM 855 C C . LYS A 1 113 ? 13.987 -4.093 -0.473 1.00 84.44 113 LYS A C 1
ATOM 857 O O . LYS A 1 113 ? 15.169 -3.779 -0.640 1.00 84.44 113 LYS A O 1
ATOM 862 N N . THR A 1 114 ? 13.293 -4.842 -1.328 1.00 90.88 114 THR A N 1
ATOM 863 C CA . THR A 1 114 ? 13.864 -5.502 -2.505 1.00 90.88 114 THR A CA 1
ATOM 864 C C . THR A 1 114 ? 14.302 -4.518 -3.582 1.00 90.88 114 THR A C 1
ATOM 866 O O . THR A 1 114 ? 13.919 -3.339 -3.584 1.00 90.88 114 THR A O 1
ATOM 869 N N . ARG A 1 115 ? 15.139 -4.983 -4.515 1.00 92.62 115 ARG A N 1
ATOM 870 C CA . ARG A 1 115 ? 15.612 -4.130 -5.605 1.00 92.62 115 ARG A CA 1
ATOM 871 C C . ARG A 1 115 ? 14.479 -3.824 -6.578 1.00 92.62 115 ARG A C 1
ATOM 873 O O . ARG A 1 115 ? 14.363 -2.677 -7.013 1.00 92.62 115 ARG A O 1
ATOM 880 N N . THR A 1 116 ? 13.624 -4.804 -6.841 1.00 95.62 116 THR A N 1
ATOM 881 C CA . THR A 1 116 ? 12.458 -4.676 -7.724 1.00 95.62 116 THR A CA 1
ATOM 882 C C . THR A 1 116 ? 11.465 -3.660 -7.189 1.00 95.62 116 THR A C 1
ATOM 884 O O . THR A 1 116 ? 11.040 -2.781 -7.934 1.00 95.62 116 THR A O 1
ATOM 887 N N . TYR A 1 117 ? 11.175 -3.677 -5.882 1.00 95.38 117 TYR A N 1
ATOM 888 C CA . TYR A 1 117 ? 10.300 -2.670 -5.274 1.00 95.38 117 TYR A CA 1
ATOM 889 C C . TYR A 1 117 ? 10.862 -1.253 -5.409 1.00 95.38 117 TYR A C 1
ATOM 891 O O . TYR A 1 117 ? 10.139 -0.321 -5.761 1.00 95.38 117 TYR A O 1
ATOM 899 N N . LYS A 1 118 ? 12.171 -1.071 -5.185 1.00 94.94 118 LYS A N 1
ATOM 900 C CA . LYS A 1 118 ? 12.826 0.238 -5.359 1.00 94.94 118 LYS A CA 1
ATOM 901 C C . LYS A 1 118 ? 12.717 0.742 -6.800 1.00 94.94 118 LYS A C 1
ATOM 903 O O . LYS A 1 118 ? 12.502 1.935 -7.007 1.00 94.94 118 LYS A O 1
ATOM 908 N N . VAL A 1 119 ? 12.857 -0.150 -7.782 1.00 95.94 119 VAL A N 1
ATOM 909 C CA . VAL A 1 119 ? 12.684 0.168 -9.207 1.00 95.94 119 VAL A CA 1
ATOM 910 C C . VAL A 1 119 ? 11.236 0.548 -9.511 1.00 95.94 119 VAL A C 1
ATOM 912 O O . VAL A 1 119 ? 11.002 1.632 -10.039 1.00 95.94 119 VAL A O 1
ATOM 915 N N . TRP A 1 120 ? 10.276 -0.290 -9.124 1.00 97.75 120 TRP A N 1
ATOM 916 C CA . TRP A 1 120 ? 8.846 -0.045 -9.315 1.00 97.75 120 TRP A CA 1
ATOM 917 C C . TRP A 1 120 ? 8.406 1.297 -8.713 1.00 97.75 120 TRP A C 1
ATOM 919 O O . TRP A 1 120 ? 7.805 2.130 -9.394 1.00 97.75 120 TRP A O 1
ATOM 929 N N . SER A 1 121 ? 8.812 1.559 -7.468 1.00 96.69 121 SER A N 1
ATOM 930 C CA . SER A 1 121 ? 8.540 2.815 -6.764 1.00 96.69 121 SER A CA 1
ATOM 931 C C . SER A 1 121 ? 9.118 4.021 -7.513 1.00 96.69 121 SER A C 1
ATOM 933 O O . SER A 1 121 ? 8.435 5.030 -7.692 1.00 96.69 121 SER A O 1
ATOM 935 N N . ARG A 1 122 ? 10.357 3.918 -8.019 1.00 96.50 122 ARG A N 1
ATOM 936 C CA . ARG A 1 122 ? 10.975 4.977 -8.830 1.00 96.50 122 ARG A CA 1
ATOM 937 C C . ARG A 1 122 ? 10.207 5.225 -10.129 1.00 96.50 122 ARG A C 1
ATOM 939 O O . ARG A 1 122 ? 10.059 6.380 -10.521 1.00 96.50 122 ARG A O 1
ATOM 946 N N . ILE A 1 123 ? 9.725 4.180 -10.798 1.00 96.94 123 ILE A N 1
ATOM 947 C CA . ILE A 1 123 ? 8.947 4.326 -12.034 1.00 96.94 123 ILE A CA 1
ATOM 948 C C . ILE A 1 123 ? 7.660 5.106 -11.746 1.00 96.94 123 ILE A C 1
ATOM 950 O O . ILE A 1 123 ? 7.431 6.151 -12.353 1.00 96.94 123 ILE A O 1
ATOM 954 N N . LEU A 1 124 ? 6.856 4.651 -10.783 1.00 97.06 124 LEU A N 1
ATOM 955 C CA . LEU A 1 124 ? 5.552 5.255 -10.506 1.00 97.06 124 LEU A CA 1
ATOM 956 C C . LEU A 1 124 ? 5.652 6.655 -9.893 1.00 97.06 124 LEU A C 1
ATOM 958 O O . LEU A 1 124 ? 4.953 7.572 -10.322 1.00 97.06 124 LEU A O 1
ATOM 962 N N . HIS A 1 125 ? 6.509 6.831 -8.887 1.00 96.44 125 HIS A N 1
ATOM 963 C CA . HIS A 1 125 ? 6.570 8.069 -8.106 1.00 96.44 125 HIS A CA 1
ATOM 964 C C . HIS A 1 125 ? 7.629 9.055 -8.596 1.00 96.44 125 HIS A C 1
ATOM 966 O O . HIS A 1 125 ? 7.569 10.233 -8.238 1.00 96.44 125 HIS A O 1
ATOM 972 N N . GLY A 1 126 ? 8.574 8.589 -9.412 1.00 96.62 126 GLY A N 1
ATOM 973 C CA . GLY A 1 126 ? 9.610 9.403 -10.033 1.00 96.62 126 GLY A CA 1
ATOM 974 C C . GLY A 1 126 ? 9.306 9.678 -11.501 1.00 96.62 126 GLY A C 1
ATOM 975 O O . GLY A 1 126 ? 9.040 10.813 -11.871 1.00 96.62 126 GLY A O 1
ATOM 976 N N . VAL A 1 127 ? 9.346 8.647 -12.338 1.00 96.56 127 VAL A N 1
ATOM 977 C CA . VAL A 1 127 ? 9.347 8.806 -13.799 1.00 96.56 127 VAL A CA 1
ATOM 978 C C . VAL A 1 127 ? 7.971 9.186 -14.369 1.00 96.56 127 VAL A C 1
ATOM 980 O O . VAL A 1 127 ? 7.893 10.012 -15.274 1.00 96.56 127 VAL A O 1
ATOM 983 N N . LEU A 1 128 ? 6.882 8.628 -13.834 1.00 96.31 128 LEU A N 1
ATOM 984 C CA . LEU A 1 128 ? 5.510 8.896 -14.305 1.00 96.31 128 LEU A CA 1
ATOM 985 C C . LEU A 1 128 ? 4.813 10.039 -13.555 1.00 96.31 128 LEU A C 1
ATOM 987 O O . LEU A 1 128 ? 3.727 10.482 -13.934 1.00 96.31 128 LEU A O 1
ATOM 991 N N . ASN A 1 129 ? 5.414 10.518 -12.470 1.00 96.44 129 ASN A N 1
ATOM 992 C CA . ASN A 1 129 ? 4.831 11.541 -11.620 1.00 96.44 129 ASN A CA 1
ATOM 993 C C . ASN A 1 129 ? 5.180 12.938 -12.139 1.00 96.44 129 ASN A C 1
ATOM 995 O O . ASN A 1 129 ? 6.317 13.369 -11.996 1.00 96.44 129 ASN A O 1
ATOM 999 N N . LYS A 1 130 ? 4.188 13.690 -12.627 1.00 96.50 130 LYS A N 1
ATOM 1000 C CA . LYS A 1 130 ? 4.356 15.062 -13.150 1.00 96.50 130 LYS A CA 1
ATOM 1001 C C . LYS A 1 130 ? 5.046 16.043 -12.193 1.00 96.50 130 LYS A C 1
ATOM 1003 O O . LYS A 1 130 ? 5.607 17.034 -12.640 1.00 96.50 130 LYS A O 1
ATOM 1008 N N . LYS A 1 131 ? 4.988 15.794 -10.880 1.00 96.00 131 LYS A N 1
ATOM 1009 C CA . LYS A 1 131 ? 5.619 16.645 -9.854 1.00 96.00 131 LYS A CA 1
ATOM 1010 C C . LYS A 1 131 ? 7.090 16.304 -9.600 1.00 96.00 131 LYS A C 1
ATOM 1012 O O . LYS A 1 131 ? 7.759 16.997 -8.842 1.00 96.00 131 LYS A O 1
ATOM 1017 N N . SER A 1 132 ? 7.580 15.208 -10.167 1.00 96.62 132 SER A N 1
ATOM 1018 C CA . SER A 1 132 ? 8.948 14.740 -9.983 1.00 96.62 132 SER A CA 1
ATOM 1019 C C . SER A 1 132 ? 9.908 15.430 -10.946 1.00 96.62 132 SER A C 1
ATOM 1021 O O . SER A 1 132 ? 9.592 15.650 -12.112 1.00 96.62 132 SER A O 1
ATOM 1023 N N . ARG A 1 133 ? 11.143 15.665 -10.491 1.00 95.75 133 ARG A N 1
ATOM 1024 C CA . ARG A 1 133 ? 12.249 16.113 -11.352 1.00 95.75 133 ARG A CA 1
ATOM 1025 C C . ARG A 1 133 ? 12.628 15.079 -12.422 1.00 95.75 133 ARG A C 1
ATOM 1027 O O . ARG A 1 133 ? 13.206 15.439 -13.440 1.00 95.75 133 ARG A O 1
ATOM 1034 N N . GLU A 1 134 ? 12.330 13.804 -12.184 1.00 94.69 134 GLU A N 1
ATOM 1035 C CA . GLU A 1 134 ? 12.592 12.702 -13.121 1.00 94.69 134 GLU A CA 1
ATOM 1036 C C . GLU A 1 134 ? 11.434 12.447 -14.095 1.00 94.69 134 GLU A C 1
ATOM 1038 O O . GLU A 1 134 ? 11.476 11.462 -14.833 1.00 94.69 134 GLU A O 1
ATOM 1043 N N . TYR A 1 135 ? 10.397 13.290 -14.076 1.00 96.19 135 TYR A N 1
ATOM 1044 C CA . TYR A 1 135 ? 9.230 13.116 -14.926 1.00 96.19 135 TYR A CA 1
ATOM 1045 C C . TYR A 1 135 ? 9.615 13.116 -16.406 1.00 96.19 135 TYR A C 1
ATOM 1047 O O . TYR A 1 135 ? 10.320 14.011 -16.877 1.00 96.19 135 TYR A O 1
ATOM 1055 N N . ILE A 1 136 ? 9.112 12.130 -17.144 1.00 93.44 136 ILE A N 1
ATOM 1056 C CA . ILE A 1 136 ? 9.227 12.087 -18.600 1.00 93.44 136 ILE A CA 1
ATOM 1057 C C . ILE A 1 136 ? 7.804 12.186 -19.169 1.00 93.44 136 ILE A C 1
ATOM 1059 O O . ILE A 1 136 ? 6.945 11.386 -18.788 1.00 93.44 136 ILE A O 1
ATOM 1063 N N . PRO A 1 137 ? 7.524 13.164 -20.047 1.00 92.62 137 PRO A N 1
ATOM 1064 C CA . PRO A 1 137 ? 6.215 13.294 -20.673 1.00 92.62 137 PRO A CA 1
ATOM 1065 C C . PRO A 1 137 ? 5.932 12.120 -21.623 1.00 92.62 137 PRO A C 1
ATOM 1067 O O . PRO A 1 137 ? 6.854 11.461 -22.095 1.00 92.62 137 PRO A O 1
ATOM 1070 N N . GLU A 1 138 ? 4.647 11.870 -21.882 1.00 92.12 138 GLU A N 1
ATOM 1071 C 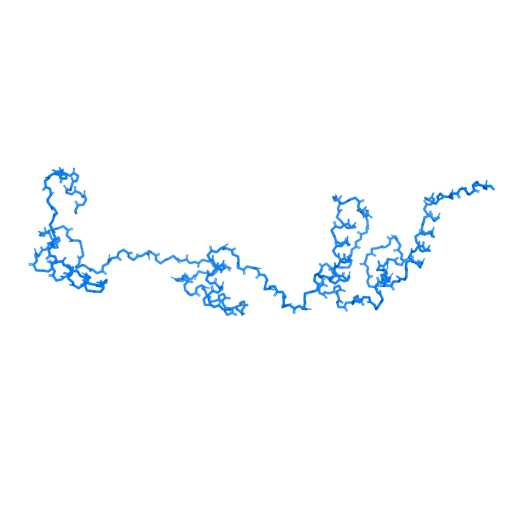CA . GLU A 1 138 ? 4.135 10.940 -22.914 1.00 92.12 138 GLU A CA 1
ATOM 1072 C C . GLU A 1 138 ? 4.466 9.451 -22.745 1.00 92.12 138 GLU A C 1
ATOM 1074 O O . GLU A 1 138 ? 3.965 8.617 -23.495 1.00 92.12 138 GLU A O 1
ATOM 1079 N N . ILE A 1 139 ? 5.213 9.075 -21.710 1.00 94.75 139 ILE A N 1
ATOM 1080 C CA . ILE A 1 139 ? 5.438 7.671 -21.379 1.00 94.75 139 ILE A CA 1
ATOM 1081 C C . ILE A 1 139 ? 4.414 7.165 -20.361 1.00 94.75 139 ILE A C 1
ATOM 1083 O O . ILE A 1 139 ? 4.031 7.852 -19.412 1.00 94.75 139 ILE A O 1
ATOM 1087 N N . SER A 1 140 ? 3.988 5.921 -20.548 1.00 95.50 140 SER A N 1
ATOM 1088 C CA . SER A 1 140 ? 3.058 5.219 -19.668 1.00 95.50 140 SER A CA 1
ATOM 1089 C C . SER A 1 140 ? 3.685 3.939 -19.112 1.00 95.50 140 SER A C 1
ATOM 1091 O O . SER A 1 140 ? 4.842 3.613 -19.383 1.00 95.50 140 SER A O 1
ATOM 1093 N N . ILE A 1 141 ? 2.935 3.234 -18.273 1.00 97.56 141 ILE A N 1
ATOM 1094 C CA . ILE A 1 141 ? 3.284 1.913 -17.753 1.00 97.56 141 ILE A CA 1
ATOM 1095 C C . ILE A 1 141 ? 2.161 0.949 -18.101 1.00 97.56 141 ILE A C 1
ATOM 1097 O O . ILE A 1 141 ? 0.999 1.354 -18.158 1.00 97.56 141 ILE A O 1
ATOM 1101 N N . TYR A 1 142 ? 2.506 -0.317 -18.301 1.00 97.88 142 TYR A N 1
ATOM 1102 C CA . TYR A 1 142 ? 1.540 -1.392 -18.417 1.00 97.88 142 TYR A CA 1
ATOM 1103 C C . TYR A 1 142 ? 0.599 -1.392 -17.206 1.00 97.88 142 TYR A C 1
ATOM 1105 O O . TYR A 1 142 ? 1.052 -1.386 -16.063 1.00 97.88 142 TYR A O 1
ATOM 1113 N N . GLU A 1 143 ? -0.714 -1.383 -17.438 1.00 96.88 143 GLU A N 1
ATOM 1114 C CA . GLU A 1 143 ? -1.695 -1.119 -16.376 1.00 96.88 143 GLU A CA 1
ATOM 1115 C C . GLU A 1 143 ? -1.592 -2.127 -15.221 1.00 96.88 143 GLU A C 1
ATOM 1117 O O . GLU A 1 143 ? -1.645 -1.750 -14.051 1.00 96.88 143 GLU A O 1
ATOM 1122 N N . GLN A 1 144 ? -1.315 -3.398 -15.532 1.00 96.94 144 GLN A N 1
ATOM 1123 C CA . GLN A 1 144 ? -1.124 -4.430 -14.511 1.00 96.94 144 GLN A CA 1
ATOM 1124 C C . GLN A 1 144 ? 0.067 -4.125 -13.598 1.00 96.94 144 GLN A C 1
ATOM 1126 O O . GLN A 1 144 ? -0.008 -4.383 -12.399 1.00 96.94 144 GLN A O 1
ATOM 1131 N N . TRP A 1 145 ? 1.130 -3.514 -14.126 1.00 97.50 145 TRP A N 1
ATOM 1132 C CA . TRP A 1 145 ? 2.332 -3.141 -13.378 1.00 97.50 145 TRP A CA 1
ATOM 1133 C C . TRP A 1 145 ? 2.131 -1.945 -12.438 1.00 97.50 145 TRP A C 1
ATOM 1135 O O . TRP A 1 145 ? 3.028 -1.627 -11.655 1.00 97.50 145 TRP A O 1
ATOM 1145 N N . ARG A 1 146 ? 0.955 -1.298 -12.434 1.00 96.00 146 ARG A N 1
ATOM 1146 C CA . ARG A 1 146 ? 0.598 -0.348 -11.365 1.00 96.00 146 ARG A CA 1
ATOM 1147 C C . ARG A 1 146 ? 0.431 -1.022 -10.010 1.00 96.00 146 ARG A C 1
ATOM 1149 O O . ARG A 1 146 ? 0.582 -0.346 -8.999 1.00 96.00 146 ARG A O 1
ATOM 1156 N N . GLN A 1 147 ? 0.134 -2.319 -9.983 1.00 93.56 147 GLN A N 1
ATOM 1157 C CA . GLN A 1 147 ? 0.161 -3.125 -8.766 1.00 93.56 147 GLN A CA 1
ATOM 1158 C C . GLN A 1 147 ? 1.531 -3.792 -8.650 1.00 93.56 147 GLN A C 1
ATOM 1160 O O . GLN A 1 147 ? 1.998 -4.440 -9.592 1.00 93.56 147 GLN A O 1
ATOM 1165 N N . PHE A 1 148 ? 2.188 -3.626 -7.502 1.00 93.94 148 PHE A N 1
ATOM 1166 C CA . PHE A 1 148 ? 3.545 -4.129 -7.303 1.00 93.94 148 PHE A CA 1
ATOM 1167 C C . PHE A 1 148 ? 3.620 -5.654 -7.452 1.00 93.94 148 PHE A C 1
ATOM 1169 O O . PHE A 1 148 ? 4.586 -6.163 -8.005 1.00 93.94 148 PHE A O 1
ATOM 1176 N N . GLU A 1 149 ? 2.596 -6.384 -7.018 1.00 92.69 149 GLU A N 1
ATOM 1177 C CA . GLU A 1 149 ? 2.537 -7.845 -7.074 1.00 92.69 149 GLU A CA 1
ATOM 1178 C C . GLU A 1 149 ? 2.591 -8.368 -8.518 1.00 92.69 149 GLU A C 1
ATOM 1180 O O . GLU A 1 149 ? 3.318 -9.316 -8.812 1.00 92.69 149 GLU A O 1
ATOM 1185 N N . ASN A 1 150 ? 1.880 -7.710 -9.436 1.00 95.81 150 ASN A N 1
ATOM 1186 C CA . ASN A 1 150 ? 1.916 -8.035 -10.861 1.00 95.81 150 ASN A CA 1
ATOM 1187 C C . ASN A 1 150 ? 3.266 -7.669 -11.486 1.00 95.81 150 ASN A C 1
ATOM 1189 O O . ASN A 1 150 ? 3.818 -8.456 -12.248 1.00 95.81 150 ASN A O 1
ATOM 1193 N N . PHE A 1 151 ? 3.811 -6.495 -11.145 1.00 97.00 151 PHE A N 1
ATOM 1194 C CA . PHE A 1 151 ? 5.145 -6.099 -11.598 1.00 97.00 151 PHE A CA 1
ATOM 1195 C C . PHE A 1 151 ? 6.199 -7.112 -11.139 1.00 97.00 151 PHE A C 1
ATOM 1197 O O . PHE A 1 151 ? 7.013 -7.559 -11.935 1.00 97.00 151 PHE A O 1
ATOM 1204 N N . TYR A 1 152 ? 6.160 -7.520 -9.871 1.00 95.12 152 TYR A N 1
ATOM 1205 C CA . TYR A 1 152 ? 7.097 -8.481 -9.301 1.00 95.12 152 TYR A CA 1
ATOM 1206 C C . TYR A 1 152 ? 6.971 -9.870 -9.934 1.00 95.12 152 TYR A C 1
ATOM 1208 O O . TYR A 1 152 ? 7.990 -10.500 -10.192 1.00 95.12 152 TYR A O 1
ATOM 1216 N N . ARG A 1 153 ? 5.748 -10.336 -10.221 1.00 95.00 153 ARG A N 1
ATOM 1217 C CA . ARG A 1 153 ? 5.519 -11.612 -10.916 1.00 95.00 153 ARG A CA 1
ATOM 1218 C C . ARG A 1 153 ? 6.178 -11.636 -12.295 1.00 95.00 153 ARG A C 1
ATOM 1220 O O . ARG A 1 153 ? 6.776 -12.643 -12.653 1.00 95.00 153 ARG A O 1
ATOM 1227 N N . ASP A 1 154 ? 6.052 -10.548 -13.047 1.00 96.00 154 ASP A N 1
ATOM 1228 C CA . ASP A 1 154 ? 6.528 -10.501 -14.429 1.00 96.00 154 ASP A CA 1
ATOM 1229 C C . ASP A 1 154 ? 8.032 -10.159 -14.508 1.00 96.00 154 ASP A C 1
ATOM 1231 O O . ASP A 1 154 ? 8.729 -10.635 -15.399 1.00 96.00 154 ASP A O 1
ATOM 1235 N N . VAL A 1 155 ? 8.545 -9.338 -13.581 1.00 95.25 155 VAL A N 1
ATOM 1236 C CA . VAL A 1 155 ? 9.924 -8.807 -13.612 1.00 95.25 155 VAL A CA 1
ATOM 1237 C C . VAL A 1 155 ? 10.895 -9.588 -12.721 1.00 95.25 155 VAL A C 1
ATOM 1239 O O . VAL A 1 155 ? 12.074 -9.703 -13.064 1.00 95.25 155 VAL A O 1
ATOM 1242 N N . GLY A 1 156 ? 10.428 -10.103 -11.581 1.00 93.81 156 GLY A N 1
ATOM 1243 C CA . GLY A 1 156 ? 11.245 -10.806 -10.589 1.00 93.81 156 GLY A CA 1
ATOM 1244 C C . GLY A 1 156 ? 12.363 -9.962 -9.964 1.00 93.81 156 GLY A C 1
ATOM 1245 O O . GLY A 1 156 ? 12.565 -8.797 -10.311 1.00 93.81 156 GLY A O 1
ATOM 1246 N N . GLU A 1 157 ? 13.116 -10.565 -9.035 1.00 93.81 157 GLU A N 1
ATOM 1247 C CA . GLU A 1 157 ? 14.363 -9.965 -8.543 1.00 93.81 157 GLU A CA 1
ATOM 1248 C C . GLU A 1 157 ? 15.487 -10.077 -9.581 1.00 93.81 157 GLU A C 1
ATOM 1250 O O . GLU A 1 157 ? 15.613 -11.104 -10.252 1.00 93.81 157 GLU A O 1
ATOM 1255 N N . PRO A 1 158 ? 16.359 -9.059 -9.682 1.00 93.88 158 PRO A N 1
ATOM 1256 C CA . PRO A 1 158 ? 17.553 -9.171 -10.497 1.00 93.88 158 PRO A CA 1
ATOM 1257 C C . PRO A 1 158 ? 18.487 -10.248 -9.938 1.00 93.88 158 PRO A C 1
ATOM 1259 O O . PRO A 1 158 ? 18.750 -10.282 -8.737 1.00 93.88 158 PRO A O 1
ATOM 1262 N N . ILE A 1 159 ? 19.049 -11.065 -10.830 1.00 88.75 159 ILE A N 1
ATOM 1263 C CA . ILE A 1 159 ? 20.015 -12.116 -10.469 1.00 88.75 159 ILE A CA 1
ATOM 1264 C C . ILE A 1 159 ? 21.292 -11.505 -9.865 1.00 88.75 159 ILE A C 1
ATOM 1266 O O . ILE A 1 159 ? 21.813 -12.010 -8.874 1.00 88.75 159 ILE A O 1
ATOM 1270 N N . ASP A 1 160 ? 21.782 -10.397 -10.432 1.00 89.81 160 ASP A N 1
ATOM 1271 C CA . ASP A 1 160 ? 22.971 -9.680 -9.953 1.00 89.81 160 ASP A CA 1
ATOM 1272 C C . ASP A 1 160 ? 22.585 -8.272 -9.455 1.00 89.81 160 ASP A C 1
ATOM 1274 O O . ASP A 1 160 ? 21.969 -7.504 -10.197 1.00 89.81 160 ASP A O 1
ATOM 1278 N N . PRO A 1 161 ? 22.983 -7.853 -8.238 1.00 84.69 161 PRO A N 1
ATOM 1279 C CA . PRO A 1 161 ? 22.707 -6.510 -7.717 1.00 84.69 161 PRO A CA 1
ATOM 1280 C C . PRO A 1 161 ? 23.258 -5.349 -8.571 1.00 84.69 161 PRO A C 1
ATOM 1282 O O . PRO A 1 161 ? 22.852 -4.195 -8.380 1.00 84.69 161 PRO A O 1
ATOM 1285 N N . LYS A 1 162 ? 24.195 -5.607 -9.490 1.00 89.31 162 LYS A N 1
ATOM 1286 C CA . LYS A 1 162 ? 24.815 -4.606 -10.369 1.00 89.31 162 LYS A CA 1
ATOM 1287 C C . LYS A 1 162 ? 23.995 -4.296 -11.620 1.00 89.31 162 LYS A C 1
ATOM 1289 O O . LYS A 1 162 ? 24.276 -3.269 -12.251 1.00 89.31 162 LYS A O 1
ATOM 1294 N N . ILE A 1 163 ? 23.001 -5.114 -11.969 1.00 94.31 163 ILE A N 1
ATOM 1295 C CA . ILE A 1 163 ? 22.141 -4.866 -13.132 1.00 94.31 163 ILE A CA 1
ATOM 1296 C C . ILE A 1 163 ? 21.053 -3.832 -12.812 1.00 94.31 163 ILE A C 1
ATOM 1298 O O . ILE A 1 163 ? 20.701 -3.559 -11.660 1.00 94.31 163 ILE A O 1
ATOM 1302 N N . ALA A 1 164 ? 20.557 -3.182 -13.856 1.00 93.25 164 ALA A N 1
ATOM 1303 C CA . ALA A 1 164 ? 19.572 -2.121 -13.800 1.00 93.25 164 ALA A CA 1
ATOM 1304 C C . ALA A 1 164 ? 18.388 -2.461 -14.702 1.00 93.25 164 ALA A C 1
ATOM 1306 O O . ALA A 1 164 ? 18.563 -2.862 -15.851 1.00 93.25 164 ALA A O 1
ATOM 1307 N N . PHE A 1 165 ? 17.180 -2.248 -14.192 1.00 96.62 165 PHE A N 1
ATOM 1308 C CA . PHE A 1 165 ? 15.967 -2.366 -14.985 1.00 96.62 165 PHE A CA 1
ATOM 1309 C C . PHE A 1 165 ? 15.869 -1.169 -15.926 1.00 96.62 165 PHE A C 1
ATOM 1311 O O . PHE A 1 165 ? 15.835 -0.021 -15.470 1.00 96.62 165 PHE A O 1
ATOM 1318 N N . SER A 1 166 ? 15.879 -1.426 -17.230 1.00 95.94 166 SER A N 1
ATOM 1319 C CA . SER A 1 166 ? 15.963 -0.383 -18.250 1.00 95.94 166 SER A CA 1
ATOM 1320 C C . SER A 1 166 ? 15.009 -0.654 -19.406 1.00 95.94 166 SER A C 1
ATOM 1322 O O . SER A 1 166 ? 14.738 -1.802 -19.746 1.00 95.94 166 SER A O 1
ATOM 1324 N N . ARG A 1 167 ? 14.531 0.433 -20.025 1.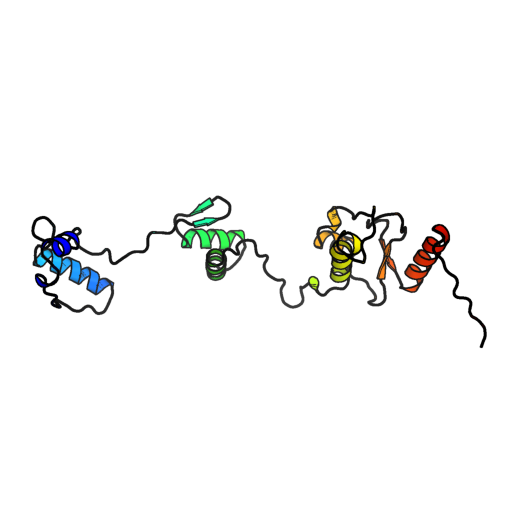00 96.44 167 ARG A N 1
ATOM 1325 C CA . ARG A 1 167 ? 13.758 0.394 -21.271 1.00 96.44 167 ARG A CA 1
ATOM 1326 C C . ARG A 1 167 ? 14.668 0.122 -22.470 1.00 96.44 167 ARG A C 1
ATOM 1328 O O . ARG A 1 167 ? 15.706 0.786 -22.564 1.00 96.44 167 ARG A O 1
ATOM 1335 N N . LEU A 1 168 ? 14.257 -0.798 -23.343 1.00 96.69 168 LEU A N 1
ATOM 1336 C CA . LEU A 1 168 ? 14.919 -1.129 -24.609 1.00 96.69 168 LEU A CA 1
ATOM 1337 C C . LEU A 1 168 ? 14.740 0.007 -25.624 1.00 96.69 168 LEU A C 1
ATOM 1339 O O . LEU A 1 168 ? 15.716 0.512 -26.167 1.00 96.69 168 LEU A O 1
ATOM 1343 N N . ASP A 1 169 ? 13.505 0.479 -25.780 1.00 95.12 169 ASP A N 1
ATOM 1344 C CA . ASP A 1 169 ? 13.143 1.667 -26.546 1.00 95.12 169 ASP A CA 1
ATOM 1345 C C . ASP A 1 169 ? 12.755 2.813 -25.593 1.00 95.12 169 ASP A C 1
ATOM 1347 O O . ASP A 1 169 ? 11.877 2.676 -24.733 1.00 95.12 169 ASP A O 1
ATOM 1351 N N . LYS A 1 170 ? 13.437 3.958 -25.726 1.00 93.56 170 LYS A N 1
ATOM 1352 C CA . LYS A 1 170 ? 13.241 5.147 -24.879 1.00 93.56 170 LYS A CA 1
ATOM 1353 C C . LYS A 1 170 ? 12.022 5.978 -25.257 1.00 93.56 170 LYS A C 1
ATOM 1355 O O . LYS A 1 170 ? 11.575 6.755 -24.408 1.00 93.56 170 LYS A O 1
ATOM 1360 N N . GLU A 1 171 ? 11.506 5.809 -26.469 1.00 92.94 171 GLU A N 1
ATOM 1361 C CA . GLU A 1 171 ? 10.289 6.472 -26.949 1.00 92.94 171 GLU A CA 1
ATOM 1362 C C . GLU A 1 171 ? 9.039 5.763 -26.408 1.00 92.94 171 GLU A C 1
ATOM 1364 O O . GLU A 1 171 ? 7.997 6.384 -26.223 1.00 92.94 171 GLU A O 1
ATOM 1369 N N . LYS A 1 172 ? 9.163 4.480 -26.049 1.00 94.88 172 LYS A N 1
ATOM 1370 C CA . LYS A 1 172 ? 8.092 3.689 -25.435 1.00 94.88 172 LYS A CA 1
ATOM 1371 C C . LYS A 1 172 ? 8.116 3.739 -23.904 1.00 94.88 172 LYS A C 1
ATOM 1373 O O . LYS A 1 172 ? 9.125 4.036 -23.256 1.00 94.88 172 LYS A O 1
ATOM 1378 N N . GLY A 1 173 ? 6.964 3.428 -23.314 1.00 96.38 173 GLY A N 1
ATOM 1379 C CA . GLY A 1 173 ? 6.752 3.326 -21.869 1.00 96.38 173 GLY A CA 1
ATOM 1380 C C . GLY A 1 173 ? 7.339 2.063 -21.224 1.00 96.38 173 GLY A C 1
ATOM 1381 O O . GLY A 1 173 ? 8.199 1.387 -21.787 1.00 96.38 173 GLY A O 1
ATOM 1382 N N . PHE A 1 174 ? 6.880 1.749 -20.015 1.00 97.75 174 PHE A N 1
ATOM 1383 C CA . PHE A 1 174 ? 7.280 0.554 -19.272 1.00 97.75 174 PHE A CA 1
ATOM 1384 C C . PHE A 1 174 ? 6.310 -0.595 -19.541 1.00 97.75 174 PHE A C 1
ATOM 1386 O O . PHE A 1 174 ? 5.219 -0.623 -18.974 1.00 97.75 174 PHE A O 1
ATOM 1393 N N . PHE A 1 175 ? 6.723 -1.536 -20.384 1.00 97.06 175 PHE A N 1
ATOM 1394 C CA . PHE A 1 175 ? 5.932 -2.694 -20.798 1.00 97.06 175 PHE A CA 1
ATOM 1395 C C . PHE A 1 175 ? 6.774 -3.974 -20.713 1.00 97.06 175 PHE A C 1
ATOM 1397 O O . PHE A 1 175 ? 8.003 -3.869 -20.797 1.00 97.06 175 PHE A O 1
ATOM 1404 N N . PRO A 1 176 ? 6.152 -5.160 -20.561 1.00 96.56 176 PRO A N 1
ATOM 1405 C CA . PRO A 1 176 ? 6.868 -6.436 -20.467 1.00 96.56 176 PRO A CA 1
ATOM 1406 C C . PRO A 1 176 ? 7.852 -6.702 -21.613 1.00 96.56 176 PRO A C 1
ATOM 1408 O O . PRO A 1 176 ? 8.936 -7.222 -21.384 1.00 96.56 176 PRO A O 1
ATOM 1411 N N . ASP A 1 177 ? 7.505 -6.298 -22.831 1.00 96.69 177 ASP A N 1
ATOM 1412 C CA . ASP A 1 177 ? 8.314 -6.459 -24.043 1.00 96.69 177 ASP A CA 1
ATOM 1413 C C . ASP A 1 177 ? 9.362 -5.350 -24.241 1.00 96.69 177 ASP A C 1
ATOM 1415 O O . ASP A 1 177 ? 10.299 -5.507 -25.021 1.00 96.69 177 ASP A O 1
ATOM 1419 N N . ASN A 1 178 ? 9.230 -4.226 -23.530 1.00 97.62 178 ASN A N 1
ATOM 1420 C CA . ASN A 1 178 ? 10.108 -3.066 -23.666 1.00 97.62 178 ASN A CA 1
ATOM 1421 C C . ASN A 1 178 ? 11.061 -2.878 -22.478 1.00 97.62 178 ASN A C 1
ATOM 1423 O O . ASN A 1 178 ? 11.784 -1.883 -22.425 1.00 97.62 178 ASN A O 1
ATOM 1427 N N . CYS A 1 179 ? 11.051 -3.751 -21.473 1.00 97.12 179 CYS A N 1
ATOM 1428 C CA . CYS A 1 179 ? 11.857 -3.575 -20.268 1.00 97.12 179 CYS A CA 1
ATOM 1429 C C . CYS A 1 179 ? 12.565 -4.859 -19.862 1.00 97.12 179 CYS A C 1
ATOM 1431 O O . CYS A 1 179 ? 11.972 -5.929 -19.846 1.00 97.12 179 CYS A O 1
ATOM 1433 N N . VAL A 1 180 ? 13.831 -4.732 -19.470 1.00 96.44 180 VAL A N 1
ATOM 1434 C CA . VAL A 1 180 ? 14.635 -5.874 -19.035 1.00 96.44 180 VAL A CA 1
ATOM 1435 C C . VAL A 1 180 ? 15.665 -5.450 -17.991 1.00 96.44 180 VAL A C 1
ATOM 1437 O O . VAL A 1 180 ? 16.084 -4.287 -17.922 1.00 96.44 180 VAL A O 1
ATOM 1440 N N . TRP A 1 181 ? 16.079 -6.404 -17.164 1.00 96.88 181 TRP A N 1
ATOM 1441 C CA . TRP A 1 181 ? 17.278 -6.278 -16.350 1.00 96.88 181 TRP A CA 1
ATOM 1442 C C . TRP A 1 181 ? 18.517 -6.392 -17.239 1.00 96.88 181 TRP A C 1
ATOM 1444 O O . TRP A 1 181 ? 18.747 -7.422 -17.859 1.00 96.88 181 TRP A O 1
ATOM 1454 N N . MET A 1 182 ? 1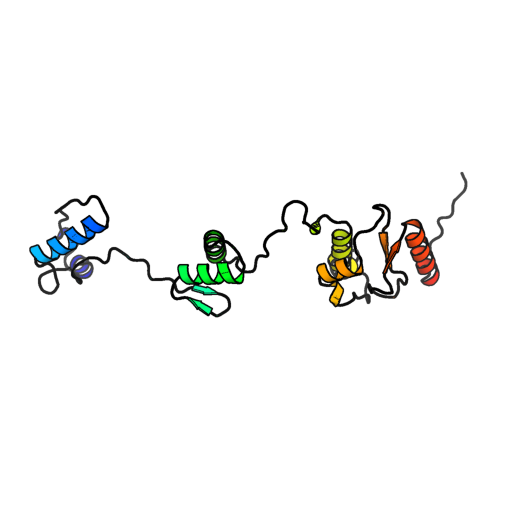9.329 -5.342 -17.286 1.00 95.69 182 MET A N 1
ATOM 1455 C CA . MET A 1 182 ? 20.554 -5.319 -18.088 1.00 95.69 182 MET A CA 1
ATOM 1456 C C . MET A 1 182 ? 21.697 -4.668 -17.322 1.00 95.69 182 MET A C 1
ATOM 1458 O O . MET A 1 182 ? 21.494 -3.954 -16.336 1.00 95.69 182 MET A O 1
ATOM 1462 N N . THR A 1 183 ? 22.924 -4.880 -17.767 1.00 95.69 183 THR A N 1
ATOM 1463 C CA . THR A 1 183 ? 24.082 -4.223 -17.169 1.00 95.69 183 THR A CA 1
ATOM 1464 C C . THR A 1 183 ? 24.009 -2.704 -17.350 1.00 95.69 183 THR A C 1
ATOM 1466 O O . THR A 1 183 ? 23.408 -2.167 -18.284 1.00 95.69 183 THR A O 1
ATOM 1469 N N . LYS A 1 184 ? 24.695 -1.966 -16.471 1.00 92.81 184 LYS A N 1
ATOM 1470 C CA . LYS A 1 184 ? 24.809 -0.502 -16.601 1.00 92.81 184 LYS A CA 1
ATOM 1471 C C . LYS A 1 184 ? 25.451 -0.082 -17.930 1.00 92.81 184 LYS A C 1
ATOM 1473 O O . LYS A 1 184 ? 25.137 0.990 -18.439 1.00 92.81 184 LYS A O 1
ATOM 1478 N N . SER A 1 185 ? 26.345 -0.913 -18.474 1.00 94.38 185 SER A N 1
ATOM 1479 C CA . SER A 1 185 ? 27.016 -0.664 -19.753 1.00 94.38 185 SER A CA 1
ATOM 1480 C C . SER A 1 185 ? 26.031 -0.731 -20.920 1.00 94.38 185 SER A C 1
ATOM 1482 O O . SER A 1 185 ? 25.970 0.201 -21.719 1.00 94.38 185 SER A O 1
ATOM 1484 N N . GLU A 1 186 ? 25.194 -1.769 -20.976 1.00 95.31 186 GLU A N 1
ATOM 1485 C CA . GLU A 1 186 ? 24.146 -1.914 -21.998 1.00 95.31 186 GLU A CA 1
ATOM 1486 C C . GLU A 1 186 ? 23.136 -0.768 -21.930 1.00 95.31 186 GLU A C 1
ATOM 1488 O O . GLU A 1 186 ? 22.885 -0.103 -22.936 1.00 95.31 186 GLU A O 1
ATOM 1493 N N . ALA A 1 187 ? 22.654 -0.439 -20.727 1.00 94.44 187 ALA A N 1
ATOM 1494 C CA . ALA A 1 187 ? 21.747 0.690 -20.533 1.00 94.44 187 ALA A CA 1
ATOM 1495 C C . ALA A 1 187 ? 22.365 2.022 -20.999 1.00 94.44 187 ALA A C 1
ATOM 1497 O O . ALA A 1 187 ? 21.671 2.880 -21.549 1.00 94.44 187 ALA A O 1
ATOM 1498 N N . SER A 1 188 ? 23.676 2.201 -20.796 1.00 94.06 188 SER A N 1
ATOM 1499 C CA . SER A 1 188 ? 24.418 3.379 -21.257 1.00 94.06 188 SER A CA 1
ATOM 1500 C C . SER A 1 188 ? 24.504 3.453 -22.783 1.00 94.06 188 SER A C 1
ATOM 1502 O O . SER A 1 188 ? 24.320 4.533 -23.342 1.00 94.06 188 SER A O 1
ATOM 1504 N N . LYS A 1 189 ? 24.717 2.320 -23.468 1.00 95.12 189 LYS A N 1
ATOM 1505 C CA . LYS A 1 189 ? 24.731 2.258 -24.940 1.00 95.12 189 LYS A CA 1
ATOM 1506 C C . LYS A 1 189 ? 23.383 2.681 -25.526 1.00 95.12 189 LYS A C 1
ATOM 1508 O O . LYS A 1 189 ? 23.356 3.601 -26.339 1.00 95.12 189 LYS A O 1
ATOM 1513 N N . ILE A 1 190 ? 22.281 2.127 -25.012 1.00 95.00 190 ILE A N 1
ATOM 1514 C CA . ILE A 1 190 ? 20.915 2.501 -25.425 1.00 95.00 190 ILE A CA 1
ATOM 1515 C C . ILE A 1 190 ? 20.671 4.000 -25.195 1.00 95.00 190 ILE A C 1
ATOM 1517 O O . ILE A 1 190 ? 20.151 4.704 -26.061 1.00 95.00 190 ILE A O 1
ATOM 1521 N N . ASN A 1 191 ? 21.079 4.528 -24.034 1.00 92.62 191 ASN A N 1
ATOM 1522 C CA . ASN A 1 191 ? 20.971 5.962 -23.757 1.00 92.62 191 ASN A CA 1
ATOM 1523 C C . ASN A 1 191 ? 21.789 6.799 -24.754 1.00 92.62 191 ASN A C 1
ATOM 1525 O O . ASN A 1 191 ? 21.306 7.823 -25.227 1.00 92.62 191 ASN A O 1
ATOM 1529 N N . ALA A 1 192 ? 23.019 6.393 -25.075 1.00 92.44 192 ALA A N 1
ATOM 1530 C CA . ALA A 1 192 ? 23.881 7.119 -26.001 1.00 92.44 192 ALA A CA 1
ATOM 1531 C C . ALA A 1 192 ? 23.309 7.135 -27.426 1.00 92.44 192 ALA A C 1
ATOM 1533 O O . ALA A 1 192 ? 23.331 8.180 -28.074 1.00 92.44 192 ALA A O 1
ATOM 1534 N N . GLU A 1 193 ? 22.771 6.012 -27.900 1.00 92.94 193 GLU A N 1
ATOM 1535 C CA . GLU A 1 193 ? 22.097 5.905 -29.200 1.00 92.94 193 GLU A CA 1
ATOM 1536 C C . GLU A 1 193 ? 20.865 6.808 -29.270 1.00 92.94 193 GLU A C 1
ATOM 1538 O O . GLU A 1 193 ? 20.742 7.613 -30.194 1.00 92.94 193 GLU A O 1
ATOM 1543 N N . TYR A 1 194 ? 20.018 6.779 -28.241 1.00 92.19 194 TYR A N 1
ATOM 1544 C CA . TYR A 1 194 ? 18.869 7.677 -28.141 1.00 92.19 194 TYR A CA 1
ATOM 1545 C C . TYR A 1 194 ? 19.277 9.161 -28.131 1.00 92.19 194 TYR A C 1
ATOM 1547 O O . TYR A 1 194 ? 18.679 9.989 -28.821 1.00 92.19 194 TYR A O 1
ATOM 1555 N N . MET A 1 195 ? 20.327 9.523 -27.387 1.00 90.38 195 MET A N 1
ATOM 1556 C CA . MET A 1 195 ? 20.820 10.906 -27.339 1.00 90.38 195 MET A CA 1
ATOM 1557 C C . MET A 1 195 ? 21.412 11.361 -28.678 1.00 90.38 195 MET A C 1
ATOM 1559 O O . MET A 1 195 ? 21.278 12.534 -29.027 1.00 90.38 195 MET A O 1
ATOM 1563 N N . LYS A 1 196 ? 22.040 10.458 -29.444 1.00 90.88 196 LYS A N 1
ATOM 1564 C CA . LYS A 1 196 ? 22.482 10.741 -30.819 1.00 90.88 196 LYS A CA 1
ATOM 1565 C C . LYS A 1 196 ? 21.284 10.963 -31.743 1.00 90.88 196 LYS A C 1
ATOM 1567 O O . LYS A 1 196 ? 21.262 11.972 -32.438 1.00 90.88 196 LYS A O 1
ATOM 1572 N N . LYS A 1 197 ? 20.274 10.082 -31.692 1.00 89.75 197 LYS A N 1
ATOM 1573 C CA . LYS A 1 197 ? 19.037 10.185 -32.493 1.00 89.75 197 LYS A CA 1
ATOM 1574 C C . LYS A 1 197 ? 18.304 11.506 -32.248 1.00 89.75 197 LYS A C 1
ATOM 1576 O O . LYS A 1 197 ? 17.842 12.142 -33.182 1.00 89.75 197 LYS A O 1
ATOM 1581 N N . THR A 1 198 ? 18.235 11.939 -30.991 1.00 88.25 198 THR A N 1
ATOM 1582 C CA . THR A 1 198 ? 17.529 13.168 -30.586 1.00 88.25 198 THR A CA 1
ATOM 1583 C C . THR A 1 198 ? 18.376 14.443 -30.677 1.00 88.25 198 THR A C 1
ATOM 1585 O O . THR A 1 198 ? 17.915 15.505 -30.264 1.00 88.25 198 THR A O 1
ATOM 1588 N N . GLY A 1 199 ? 19.624 14.365 -31.161 1.00 81.69 199 GLY A N 1
ATOM 1589 C CA . GLY A 1 199 ? 20.527 15.519 -31.271 1.00 81.69 199 GLY A CA 1
ATOM 1590 C C . GLY A 1 199 ? 21.013 16.090 -29.929 1.00 81.69 199 GLY A C 1
ATOM 1591 O O . GLY A 1 199 ? 21.645 17.141 -29.889 1.00 81.69 199 GLY A O 1
ATOM 1592 N N . LYS A 1 200 ? 20.749 15.405 -28.808 1.00 74.62 200 LYS A N 1
ATOM 1593 C CA . LYS A 1 200 ? 21.134 15.829 -27.446 1.00 74.62 200 LYS A CA 1
ATOM 1594 C C . LYS A 1 200 ? 22.530 15.354 -27.032 1.00 74.62 200 LYS A C 1
ATOM 1596 O O . LYS A 1 200 ? 22.965 15.596 -25.904 1.00 74.62 200 LYS A O 1
ATOM 1601 N N . PHE A 1 201 ? 23.243 14.662 -27.917 1.00 71.44 201 PHE A N 1
ATOM 1602 C CA . PHE A 1 201 ? 24.579 14.146 -27.648 1.00 71.44 201 PHE A CA 1
ATOM 1603 C C . PHE A 1 201 ? 25.640 15.252 -27.750 1.00 71.44 201 PHE A C 1
ATOM 1605 O O . PHE A 1 201 ? 26.019 15.664 -28.842 1.00 71.44 201 PHE A O 1
ATOM 1612 N N . LYS A 1 202 ? 26.174 15.702 -26.609 1.00 61.69 202 LYS A N 1
ATOM 1613 C CA . LYS A 1 202 ? 27.363 16.567 -26.566 1.00 61.69 202 LYS A CA 1
ATOM 1614 C C . LYS A 1 202 ? 28.614 15.705 -26.390 1.00 61.69 202 LYS A C 1
ATOM 1616 O O . LYS A 1 202 ? 28.791 15.090 -25.338 1.00 61.69 202 LYS A O 1
ATOM 1621 N N . ARG A 1 203 ? 29.501 15.659 -27.392 1.00 62.91 203 ARG A N 1
ATOM 1622 C CA . ARG A 1 203 ? 30.865 15.138 -27.191 1.00 62.91 203 ARG A CA 1
ATOM 1623 C C . ARG A 1 203 ? 31.572 16.069 -26.205 1.00 62.91 203 ARG A C 1
ATOM 1625 O O . ARG A 1 203 ? 31.676 17.260 -26.472 1.00 62.91 203 ARG A O 1
ATOM 1632 N N . LYS A 1 204 ? 32.083 15.539 -25.091 1.00 59.84 204 LYS A N 1
ATOM 1633 C CA . LYS A 1 204 ? 33.179 16.217 -24.391 1.00 59.84 204 LYS A CA 1
ATOM 1634 C C . LYS A 1 204 ? 34.399 16.105 -25.301 1.00 59.84 204 LYS A C 1
ATOM 1636 O O . LYS A 1 204 ? 34.851 14.987 -25.552 1.00 59.84 204 LYS A O 1
ATOM 1641 N N . SER A 1 205 ? 34.888 17.226 -25.826 1.00 47.16 205 SER A N 1
ATOM 1642 C CA . SER A 1 205 ? 36.251 17.293 -26.343 1.00 47.16 205 SER A CA 1
ATOM 1643 C C . SER A 1 205 ? 37.172 16.877 -25.198 1.00 47.16 205 SER A C 1
ATOM 1645 O O . SER A 1 205 ? 37.146 17.458 -24.115 1.00 47.16 205 SER A O 1
ATOM 1647 N N . ARG A 1 206 ? 37.927 15.796 -25.392 1.00 52.62 206 ARG A N 1
ATOM 1648 C CA . ARG A 1 206 ? 39.148 15.599 -24.619 1.00 52.62 206 ARG A CA 1
ATOM 1649 C C . ARG A 1 206 ? 40.147 16.568 -25.237 1.00 52.62 206 ARG A C 1
ATOM 1651 O O . ARG A 1 206 ? 40.721 16.254 -26.271 1.00 52.62 206 ARG A O 1
ATOM 1658 N N . GLU A 1 207 ? 40.253 17.768 -24.680 1.00 46.62 207 GLU A N 1
ATOM 1659 C CA . GLU A 1 207 ? 41.476 18.546 -24.860 1.00 46.62 207 GLU A CA 1
ATOM 1660 C C . GLU A 1 207 ? 42.588 17.748 -24.175 1.00 46.62 207 GLU A C 1
ATOM 1662 O O . GLU A 1 207 ? 42.455 17.351 -23.014 1.00 46.62 207 GLU A O 1
ATOM 1667 N N . ASN A 1 208 ? 43.586 17.366 -24.970 1.00 48.62 208 ASN A N 1
ATOM 1668 C CA . ASN A 1 208 ? 44.721 16.567 -24.534 1.00 48.62 208 ASN A CA 1
ATOM 1669 C C . ASN A 1 208 ? 45.519 17.346 -23.480 1.00 48.62 208 ASN A C 1
ATOM 1671 O O . ASN A 1 208 ? 45.736 18.547 -23.642 1.00 48.62 208 ASN A O 1
ATOM 1675 N N . ALA A 1 209 ? 45.910 16.639 -22.419 1.00 46.97 209 ALA A N 1
ATOM 1676 C CA . ALA A 1 209 ? 46.959 17.062 -21.497 1.00 46.97 209 ALA A CA 1
ATOM 1677 C C . ALA A 1 209 ? 48.334 16.980 -22.172 1.00 46.97 209 ALA A C 1
ATOM 1679 O O . ALA A 1 209 ? 48.476 16.126 -23.082 1.00 46.97 209 ALA A O 1
#

Foldseek 3Di:
DVVVCVVPPPVVDDDDDPDDDDDPVRVQVVQLVCCVVVVQDPPNHDDPDSGDCPPDDDADFAADPNDTDSHLQRQLVVLCVVLVHDSVVSSVCSVVVNSPDRDADDVPRHCCPAPLVVQLCCQVCADCNPVHPNHDPPEDADPLSPDVVSSCVLAPGDPDPQWDWAFQDPNYHHDSVGIHTGHPVVRVVSVQVVCVVVVNDDDDPPPDD

pLDDT: mean 87.13, std 11.61, range [46.62, 97.88]

Organism: NCBI:txid1329800

InterPro domains:
  IPR035901 GIY-YIG endonuclease superfamily [G3DSA:3.40.1440.10] (1-52)

Sequence (209 aa):
MHAAIREYGADQFSVEEIDKGTTKKDLEAKERKWIKKLNTLIPNGYNISTGGVSGGSNKKSTVIGGIRFESAGKAAEYVAETRKISIAAAKRRILKGRIDVKTPAKPGESLVKTRTYKVWSRILHGVLNKKSREYIPEISIYEQWRQFENFYRDVGEPIDPKIAFSRLDKEKGFFPDNCVWMTKSEASKINAEYMKKTGKFKRKSRENA

Secondary structure (DSSP, 8-state):
-HHHHHHH-GGG---------SSHHHHHHHHHHHHHHTT-BTTTSSBSSSS----------EEETTEEESSHHHHHHHHHHHHT--HHHHHHHHHTT--S-PPPPPTT--GGGSHHHHHHHHIIIIIS-TTSTT--TT--B-GGGGSHHHHHHHH---SSTT-EEEESSSSS-B-TTTEEEE-HHHHHHHHHHHHHHTT----------

Radius of gyration: 35.78 Å; chains: 1; bounding box: 93×38×87 Å